Protein AF-A0AAW2XSA8-F1 (afdb_monomer)

pLDDT: mean 73.85, std 21.72, range [28.02, 96.12]

Solvent-accessible surface area (backbone atoms only — not comparable to full-atom values): 19466 Å² total; per-residue (Å²): 133,83,88,86,87,84,85,88,81,89,85,90,85,89,85,88,85,90,85,89,84,87,83,87,86,84,88,82,92,80,92,77,92,81,81,90,75,68,71,62,61,56,52,52,50,55,48,51,51,53,47,47,55,50,49,63,62,66,69,58,81,61,57,67,45,61,19,77,85,79,72,45,80,40,51,51,92,44,46,55,76,61,96,77,71,82,70,91,71,59,40,34,47,70,57,54,45,49,51,54,51,55,36,49,76,69,72,42,56,84,41,53,47,91,52,93,91,42,87,51,70,62,54,70,74,80,41,48,90,77,42,57,70,70,57,52,51,52,46,51,54,39,40,53,50,56,60,54,69,79,43,59,68,48,52,45,62,49,89,93,62,52,48,78,45,73,58,84,58,100,58,93,61,44,82,39,68,38,86,83,79,66,47,58,24,26,56,75,73,51,36,70,54,53,46,70,55,58,76,95,56,58,86,58,90,68,57,76,64,58,51,52,48,16,45,48,26,54,74,71,66,33,28,44,38,80,83,78,62,51,73,42,83,78,91,74,84,68,55,62,42,69,43,98,88,69,48,65,25,18,49,88,74,43,38,76,49,71,88,85,58,81,89,54,103,80,76,94,70,89,81,84,84,75,77,71,63,66,63,51,54,55,50,54,58,57,54,54,54,53,52,56,58,56,61,64,70,73,75,118

Mean predicted aligned error: 19.05 Å

Nearest PDB structures (foldseek):
  7b5n-assembly1_H  TM=4.466E-01  e=9.102E-10  Homo sapiens
  5tte-assembly1_B  TM=3.634E-01  e=4.639E-10  Homo sapiens
  7od1-assembly2_B  TM=3.907E-01  e=6.466E-09  Homo sapiens
  7od1-assembly1_A  TM=3.706E-01  e=4.477E-09  Homo sapiens
  4zyn-assembly2_B  TM=3.307E-01  e=5.327E-07  Rattus norvegicus

InterPro domains:
  IPR002867 IBR domain [PF01485] (218-260)
  IPR002867 IBR domain [SM00647] (137-199)
  IPR002867 IBR domain [SM00647] (210-262)
  IPR013083 Zinc finger, RING/FYVE/PHD-type [G3DSA:3.30.40.10] (61-151)
  IPR031127 E3 ubiquitin ligase RBR family [PTHR11685] (53-259)
  IPR044066 TRIAD supradomain [PS51873] (63-270)

Secondary structure (DSSP, 8-state):
-----------------------------------SSSHHHHHHHHHHHHHHHHHHHHH----EEE-TTT--EEEGGGB---TT-------BHHHHHHHHHHHHHTT--S-B-SSTT--PBPPHHHHTTTS-HHHHHHHHHHHHHHHHHTS-EEE-S-TTT--EEE--SSS---EEE-TTT--EEETTTTEE--TTS-GGGTTS---HHHHHHHHHHHHHTPEEPTTT--EE---SS-SEEE-TTS-EEETTTTBS--SS---SSS---TT----THHHHHHHHHHHHHHHHHHHHSS--

Structure (mmCIF, N/CA/C/O backbone):
data_AF-A0AAW2XSA8-F1
#
_entry.id   AF-A0AAW2XSA8-F1
#
loop_
_atom_site.group_PDB
_atom_site.id
_atom_site.type_symbol
_atom_site.label_atom_id
_atom_site.label_alt_id
_atom_site.label_comp_id
_atom_site.label_asym_id
_atom_site.label_entity_id
_atom_site.label_seq_id
_atom_site.pdbx_PDB_ins_code
_atom_site.Cartn_x
_atom_site.Cartn_y
_atom_site.Cartn_z
_atom_site.occupancy
_atom_site.B_iso_or_equiv
_atom_site.auth_seq_id
_atom_site.auth_comp_id
_atom_site.auth_asym_id
_atom_site.auth_atom_id
_atom_site.pdbx_PDB_model_num
ATOM 1 N N . MET A 1 1 ? -37.099 9.858 -28.680 1.00 38.38 1 MET A N 1
ATOM 2 C CA . MET A 1 1 ? -37.397 8.506 -29.188 1.00 38.38 1 MET A CA 1
ATOM 3 C C . MET A 1 1 ? -37.344 7.606 -27.965 1.00 38.38 1 MET A C 1
ATOM 5 O O . MET A 1 1 ? -36.256 7.373 -27.465 1.00 38.38 1 MET A O 1
ATOM 9 N N . GLU A 1 2 ? -38.437 7.599 -27.194 1.00 33.81 2 GLU A N 1
ATOM 10 C CA . GLU A 1 2 ? -39.422 6.488 -27.161 1.00 33.81 2 GLU A CA 1
ATOM 11 C C . GLU A 1 2 ? -38.742 5.222 -26.603 1.00 33.81 2 GLU A C 1
ATOM 13 O O . GLU A 1 2 ? -37.791 4.738 -27.196 1.00 33.81 2 GLU A O 1
ATOM 18 N N . GLY A 1 3 ? -39.049 4.696 -25.415 1.00 31.25 3 GLY A N 1
ATOM 19 C CA . GLY A 1 3 ? -40.356 4.485 -24.791 1.00 31.25 3 GLY A CA 1
ATOM 20 C C . GLY A 1 3 ? -40.680 2.987 -24.884 1.00 31.25 3 GLY A C 1
ATOM 21 O O . GLY A 1 3 ? -40.706 2.455 -25.986 1.00 31.25 3 GLY A O 1
ATOM 22 N N . GLY A 1 4 ? -40.904 2.295 -23.759 1.00 32.25 4 GLY A N 1
ATOM 23 C CA . GLY A 1 4 ? -41.358 0.897 -23.793 1.00 32.25 4 GLY A CA 1
ATOM 24 C C . GLY A 1 4 ? -41.205 0.125 -22.484 1.00 32.25 4 GLY A C 1
ATOM 25 O O . GLY A 1 4 ? -40.260 -0.641 -22.328 1.00 32.25 4 GLY A O 1
ATOM 26 N N . GLY A 1 5 ? -42.152 0.309 -21.560 1.00 32.91 5 GLY A N 1
ATOM 27 C CA . GLY A 1 5 ? -42.39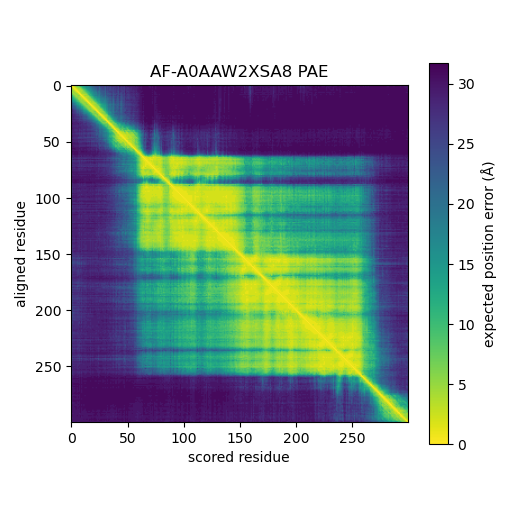2 -0.615 -20.449 1.00 32.91 5 GLY A CA 1
ATOM 28 C C . GLY A 1 5 ? -43.300 -1.782 -20.858 1.00 32.91 5 GLY A C 1
ATOM 29 O O . GLY A 1 5 ? -44.017 -1.697 -21.858 1.00 32.91 5 GLY A O 1
ATOM 30 N N . ARG A 1 6 ? -43.300 -2.857 -20.061 1.00 34.78 6 ARG A N 1
ATOM 31 C CA . ARG A 1 6 ? -44.376 -3.859 -20.037 1.00 34.78 6 ARG A CA 1
ATOM 32 C C . ARG A 1 6 ? -44.437 -4.564 -18.678 1.00 34.78 6 ARG A C 1
ATOM 34 O O . ARG A 1 6 ? -43.502 -5.260 -18.296 1.00 34.78 6 ARG A O 1
ATOM 41 N N . GLU A 1 7 ? -45.544 -4.336 -17.978 1.00 34.59 7 GLU A N 1
ATOM 42 C CA . GLU A 1 7 ? -46.073 -5.151 -16.878 1.00 34.59 7 GLU A CA 1
ATOM 43 C C . GLU A 1 7 ? -46.909 -6.335 -17.417 1.00 34.59 7 GLU A C 1
ATOM 45 O O . GLU A 1 7 ? -47.087 -6.453 -18.630 1.00 34.59 7 GLU A O 1
ATOM 50 N N . ILE A 1 8 ? -47.467 -7.102 -16.463 1.00 33.28 8 ILE A N 1
ATOM 51 C CA . ILE A 1 8 ? -48.474 -8.191 -16.469 1.00 33.28 8 ILE A CA 1
ATOM 52 C C . ILE A 1 8 ? -47.968 -9.612 -16.811 1.00 33.28 8 ILE A C 1
ATOM 54 O O . ILE A 1 8 ? -47.242 -9.801 -17.774 1.00 33.28 8 ILE A O 1
ATOM 58 N N . GLY A 1 9 ? -48.313 -10.677 -16.071 1.00 32.28 9 GLY A N 1
ATOM 59 C CA . GLY A 1 9 ? -49.301 -10.813 -14.999 1.00 32.28 9 GLY A CA 1
ATOM 60 C C . GLY A 1 9 ? -49.280 -12.185 -14.297 1.00 32.28 9 GLY A C 1
ATOM 61 O O . GLY A 1 9 ? -48.458 -13.051 -14.584 1.00 32.28 9 GLY A O 1
ATOM 62 N N . LEU A 1 10 ? -50.203 -12.302 -13.340 1.00 35.72 10 LEU A N 1
ATOM 63 C CA . LEU A 1 10 ? -50.489 -13.416 -12.432 1.00 35.72 10 LEU A CA 1
ATOM 64 C C . LEU A 1 10 ? -51.038 -14.661 -13.154 1.00 35.72 10 LEU A C 1
ATOM 66 O O . LEU A 1 10 ? -51.810 -14.531 -14.102 1.00 35.72 10 LEU A O 1
ATOM 70 N N . GLY A 1 11 ? -50.735 -15.848 -12.620 1.00 33.56 11 GLY A N 1
ATOM 71 C CA . GLY A 1 11 ? -51.391 -17.115 -12.952 1.00 33.56 11 GLY A CA 1
ATOM 72 C C . GLY A 1 11 ? -51.371 -18.069 -11.753 1.00 33.56 11 GLY A C 1
ATOM 73 O O . GLY A 1 11 ? -50.298 -18.461 -11.304 1.00 33.56 11 GLY A O 1
ATOM 74 N N . ASN A 1 12 ? -52.560 -18.383 -11.228 1.00 32.56 12 ASN A N 1
ATOM 75 C CA . ASN A 1 12 ? -52.835 -19.462 -10.273 1.00 32.56 12 ASN A CA 1
ATOM 76 C C . ASN A 1 12 ? -53.004 -20.785 -11.032 1.00 32.56 12 ASN A C 1
ATOM 78 O O . ASN A 1 12 ? -53.637 -20.777 -12.085 1.00 32.56 12 ASN A O 1
ATOM 82 N N . GLU A 1 13 ? -52.583 -21.904 -10.437 1.00 37.06 13 GLU A N 1
ATOM 83 C CA . GLU A 1 13 ? -53.124 -23.232 -10.753 1.00 37.06 13 GLU A CA 1
ATOM 84 C C . GLU A 1 13 ? -53.349 -24.043 -9.468 1.00 37.06 13 GLU A C 1
ATOM 86 O O . GLU A 1 13 ? -52.492 -24.118 -8.586 1.00 37.06 13 GLU A O 1
ATOM 91 N N . ASP A 1 14 ? -54.553 -24.610 -9.395 1.00 33.81 14 ASP A N 1
ATOM 92 C CA . ASP A 1 14 ? -55.092 -25.477 -8.355 1.00 33.81 14 ASP A CA 1
ATOM 93 C C . ASP A 1 14 ? -54.603 -26.930 -8.497 1.00 33.81 14 ASP A C 1
ATOM 95 O O . ASP A 1 14 ? -54.363 -27.423 -9.598 1.00 33.81 14 ASP A O 1
ATOM 99 N N . GLY A 1 15 ? -54.570 -27.669 -7.385 1.00 34.28 15 GLY A N 1
ATOM 100 C CA . GLY A 1 15 ? -54.387 -29.123 -7.385 1.00 34.28 15 GLY A CA 1
ATOM 101 C C . GLY A 1 15 ? -54.711 -29.741 -6.026 1.00 34.28 15 GLY A C 1
ATOM 102 O O . GLY A 1 15 ? -53.911 -29.665 -5.099 1.00 34.28 15 GLY A O 1
ATOM 103 N N . GLY A 1 16 ? -55.910 -30.319 -5.902 1.00 29.59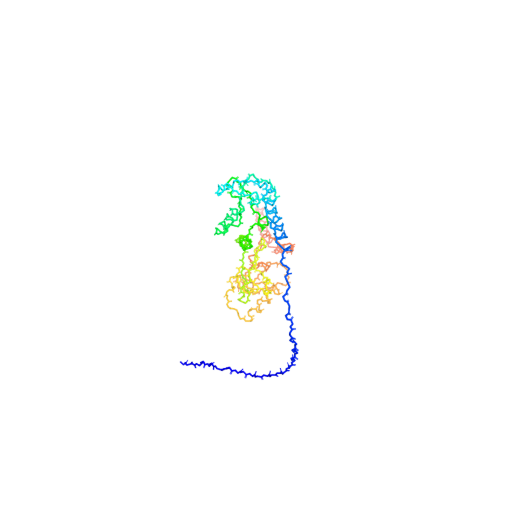 16 GLY A N 1
ATOM 104 C CA . GLY A 1 16 ? -56.446 -30.897 -4.667 1.00 29.59 16 GLY A CA 1
ATOM 105 C C . GLY A 1 16 ? -55.989 -32.325 -4.336 1.00 29.59 16 GLY A C 1
ATOM 106 O O . GLY A 1 16 ? -55.430 -33.041 -5.162 1.00 29.59 16 GLY A O 1
ATOM 107 N N . GLY A 1 17 ? -56.322 -32.758 -3.117 1.00 31.64 17 GLY A N 1
ATOM 108 C CA . GLY A 1 17 ? -56.205 -34.140 -2.646 1.00 31.64 17 GLY A CA 1
ATOM 109 C C . GLY A 1 17 ? -56.912 -34.333 -1.299 1.00 31.64 17 GLY A C 1
ATOM 110 O O . GLY A 1 17 ? -56.549 -33.700 -0.315 1.00 31.64 17 GLY A O 1
ATOM 111 N N . LYS A 1 18 ? -57.957 -35.170 -1.297 1.00 32.06 18 LYS A N 1
ATOM 112 C CA . LYS A 1 18 ? -58.860 -35.522 -0.184 1.00 32.06 18 LYS A CA 1
ATOM 113 C C . LYS A 1 18 ? -58.206 -36.423 0.878 1.00 32.06 18 LYS A C 1
ATOM 115 O O . LYS A 1 18 ? -57.333 -37.218 0.546 1.00 32.06 18 LYS A O 1
ATOM 120 N N . GLY A 1 19 ? -58.764 -36.408 2.092 1.00 32.41 19 GLY A N 1
ATOM 121 C CA . GLY A 1 19 ? -58.615 -37.469 3.096 1.00 32.41 19 GLY A CA 1
ATOM 122 C C . GLY A 1 19 ? -59.462 -37.202 4.345 1.00 32.41 19 GLY A C 1
ATOM 123 O O . GLY A 1 19 ? -59.045 -36.439 5.207 1.00 32.41 19 GLY A O 1
ATOM 124 N N . GLU A 1 20 ? -60.655 -37.797 4.392 1.00 32.59 20 GLU A N 1
ATOM 125 C CA . GLU A 1 20 ? -61.607 -37.817 5.515 1.00 32.59 20 GLU A CA 1
ATOM 126 C C . GLU A 1 20 ? -61.149 -38.769 6.636 1.00 32.59 20 GLU A C 1
ATOM 128 O O . GLU A 1 20 ? -60.425 -39.733 6.380 1.00 32.59 20 GLU A O 1
ATOM 133 N N . GLY A 1 21 ? -61.624 -38.526 7.861 1.00 31.52 21 GLY A N 1
ATOM 134 C CA . GLY A 1 21 ? -61.444 -39.405 9.017 1.00 31.52 21 GLY A CA 1
ATOM 135 C C . GLY A 1 21 ? -62.060 -38.812 10.283 1.00 31.52 21 GLY A C 1
ATOM 136 O O . GLY A 1 21 ? -61.344 -38.260 11.114 1.00 31.52 21 GLY A O 1
ATOM 137 N N . 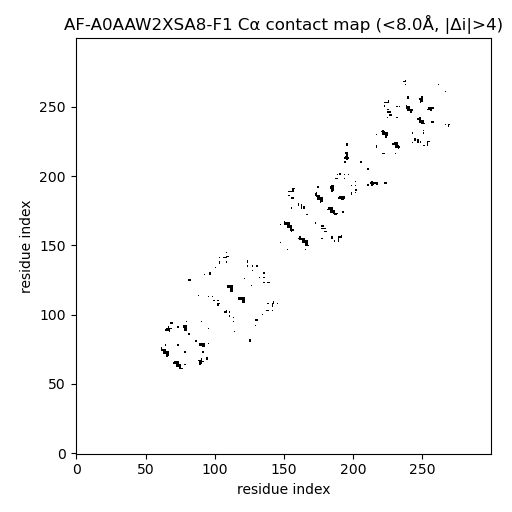ASP A 1 22 ? -63.387 -38.900 10.386 1.00 31.06 22 ASP A N 1
ATOM 138 C CA . ASP A 1 22 ? -64.169 -38.638 11.596 1.00 31.06 22 ASP A CA 1
ATOM 139 C C . ASP A 1 22 ? -64.056 -39.821 12.565 1.00 31.06 22 ASP A C 1
ATOM 141 O O . ASP A 1 22 ? -64.146 -40.957 12.118 1.00 31.06 22 ASP A O 1
ATOM 145 N N . ASP A 1 23 ? -63.968 -39.561 13.873 1.00 34.75 23 ASP A N 1
ATOM 146 C CA . ASP A 1 23 ? -64.429 -40.484 14.918 1.00 34.75 23 ASP A CA 1
ATOM 147 C C . ASP A 1 23 ? -64.911 -39.678 16.136 1.00 34.75 23 ASP A C 1
ATOM 149 O O . ASP A 1 23 ? -64.142 -39.118 16.920 1.00 34.75 23 ASP A O 1
ATOM 153 N N . SER A 1 24 ? -66.234 -39.599 16.269 1.00 33.47 24 SER A N 1
ATOM 154 C CA . SER A 1 24 ? -66.951 -39.078 17.432 1.00 33.47 24 SER A CA 1
ATOM 155 C C . SER A 1 24 ? -66.946 -40.090 18.576 1.00 33.47 24 SER A C 1
ATOM 157 O O . SER A 1 24 ? -67.221 -41.246 18.292 1.00 33.47 24 SER A O 1
ATOM 159 N N . TRP A 1 25 ? -66.843 -39.674 19.843 1.00 28.02 25 TRP A N 1
ATOM 160 C CA . TRP A 1 25 ? -67.572 -40.314 20.955 1.00 28.02 25 TRP A CA 1
ATOM 161 C C . TRP A 1 25 ? -67.899 -39.275 22.042 1.00 28.02 25 TRP A C 1
ATOM 163 O O . TRP A 1 25 ? -67.083 -38.420 22.382 1.00 28.02 25 TRP A O 1
ATOM 173 N N . VAL A 1 26 ? -69.139 -39.334 22.532 1.00 34.38 26 VAL A N 1
ATOM 174 C CA . VAL A 1 26 ? -69.809 -38.366 23.413 1.00 34.38 26 VAL A CA 1
ATOM 175 C C . VAL A 1 26 ? -69.977 -38.952 24.823 1.00 34.38 26 VAL A C 1
ATOM 177 O O . VAL A 1 26 ? -70.157 -40.155 24.981 1.00 34.38 26 VAL A O 1
ATOM 180 N N . ASP A 1 27 ? -70.047 -38.031 25.789 1.00 35.94 27 ASP A N 1
ATOM 181 C CA . ASP A 1 27 ? -70.780 -38.053 27.070 1.00 35.94 27 ASP A CA 1
ATOM 182 C C . ASP A 1 27 ? -70.072 -38.462 28.374 1.00 35.94 27 ASP A C 1
ATOM 184 O O . ASP A 1 27 ? -69.276 -39.394 28.430 1.00 35.94 27 ASP A O 1
ATOM 188 N N . GLY A 1 28 ? -70.473 -37.792 29.468 1.00 31.97 28 GLY A N 1
ATOM 189 C CA . GLY A 1 28 ? -70.346 -38.355 30.816 1.00 31.97 28 GLY A CA 1
ATOM 190 C C . GLY A 1 28 ? -69.936 -37.425 31.964 1.00 31.97 28 GLY A C 1
ATOM 191 O O . GLY A 1 28 ? -68.925 -37.650 32.618 1.00 31.97 28 GLY A O 1
ATOM 192 N N . ARG A 1 29 ? -70.757 -36.423 32.290 1.00 37.72 29 ARG A N 1
ATOM 193 C CA . ARG A 1 29 ? -70.734 -35.619 33.536 1.00 37.72 29 ARG A CA 1
ATOM 194 C C . ARG A 1 29 ? -70.553 -36.461 34.823 1.00 37.72 29 ARG A C 1
ATOM 196 O O . ARG A 1 29 ? -71.432 -37.267 35.102 1.00 37.72 29 ARG A O 1
ATOM 203 N N . LYS A 1 30 ? -69.613 -36.101 35.722 1.00 35.16 30 LYS A N 1
ATOM 204 C CA . LYS A 1 30 ? -69.829 -36.081 37.198 1.00 35.16 30 LYS A CA 1
ATOM 205 C C . LYS A 1 30 ? -68.998 -34.994 37.899 1.00 35.16 30 LYS A C 1
ATOM 207 O O . LYS A 1 30 ? -67.784 -34.931 37.776 1.00 35.16 30 LYS A O 1
ATOM 212 N N . ARG A 1 31 ? -69.711 -34.151 38.657 1.00 40.97 31 ARG A N 1
ATOM 213 C CA . ARG A 1 31 ? -69.202 -33.225 39.680 1.00 40.97 31 ARG A CA 1
ATOM 214 C C . ARG A 1 31 ? -68.768 -34.052 40.896 1.00 40.97 31 ARG A C 1
ATOM 216 O O . ARG A 1 31 ? -69.565 -34.855 41.372 1.00 40.97 31 ARG A O 1
ATOM 223 N N . GLY A 1 32 ? -67.554 -33.830 41.389 1.00 31.69 32 GLY A N 1
ATOM 224 C CA . GLY A 1 32 ? -67.036 -34.390 42.635 1.00 31.69 32 GLY A CA 1
ATOM 225 C C . GLY A 1 32 ? -66.106 -33.373 43.289 1.00 31.69 32 GLY A C 1
ATOM 226 O O . GLY A 1 32 ? -65.116 -32.976 42.688 1.00 31.69 32 GLY A O 1
ATOM 227 N N . SER A 1 33 ? -66.505 -32.911 44.469 1.00 42.66 33 SER A N 1
ATOM 228 C CA . SER A 1 33 ? -65.807 -31.959 45.333 1.00 42.66 33 SER A CA 1
ATOM 229 C C . SER A 1 33 ? -64.484 -32.542 45.835 1.00 42.66 33 SER A C 1
ATOM 231 O O . SER A 1 33 ? -64.490 -33.625 46.416 1.00 42.66 33 SER A O 1
ATOM 233 N N . ALA A 1 34 ? -63.387 -31.817 45.634 1.00 38.56 34 ALA A N 1
ATOM 234 C CA . ALA A 1 34 ? -62.104 -32.010 46.312 1.00 38.56 34 ALA A CA 1
ATOM 235 C C . ALA A 1 34 ? -61.421 -30.636 46.449 1.00 38.56 34 ALA A C 1
ATOM 237 O O . ALA A 1 34 ? -60.322 -30.410 45.952 1.00 38.56 34 ALA A O 1
ATOM 238 N N . ASP A 1 35 ? -62.156 -29.693 47.039 1.00 44.03 35 ASP A N 1
ATOM 239 C CA . ASP A 1 35 ? -61.565 -28.545 47.729 1.00 44.03 35 ASP A CA 1
ATOM 240 C C . ASP A 1 35 ? -61.103 -29.026 49.113 1.00 44.03 35 ASP A C 1
ATOM 242 O O . ASP A 1 35 ? -61.695 -29.961 49.648 1.00 44.03 35 ASP A O 1
ATOM 246 N N . GLU A 1 36 ? -60.086 -28.374 49.675 1.00 47.88 36 GLU A N 1
ATOM 247 C CA . GLU A 1 36 ? -59.334 -28.720 50.902 1.00 47.88 36 GLU A CA 1
ATOM 248 C C . GLU A 1 36 ? -58.069 -29.574 50.667 1.00 47.88 36 GLU A C 1
ATOM 250 O O . GLU A 1 36 ? -58.012 -30.775 50.920 1.00 47.88 36 GLU A O 1
ATOM 255 N N . GLY A 1 37 ? -56.998 -28.913 50.206 1.00 43.81 37 GLY A N 1
ATOM 256 C CA . GLY A 1 37 ? -55.639 -29.476 50.246 1.00 43.81 37 GLY A CA 1
ATOM 257 C C . GLY A 1 37 ? -54.587 -28.774 49.379 1.00 43.81 37 GLY A C 1
ATOM 258 O O . GLY A 1 37 ? -53.398 -29.039 49.530 1.00 43.81 37 GLY A O 1
ATOM 259 N N . ILE A 1 38 ? -54.991 -27.871 48.479 1.00 44.66 38 ILE A N 1
ATOM 260 C CA . ILE A 1 38 ? -54.081 -27.246 47.495 1.00 44.66 38 ILE A CA 1
ATOM 261 C C . ILE A 1 38 ? -53.544 -25.873 47.957 1.00 44.66 38 ILE A C 1
ATOM 263 O O . ILE A 1 38 ? -52.502 -25.427 47.475 1.00 44.66 38 ILE A O 1
ATOM 267 N N . GLU A 1 39 ? -54.168 -25.225 48.945 1.00 45.78 39 GLU A N 1
ATOM 268 C CA . GLU A 1 39 ? -53.752 -23.885 49.402 1.00 45.78 39 GLU A CA 1
ATOM 269 C C . GLU A 1 39 ? -52.437 -23.874 50.213 1.00 45.78 39 GLU A C 1
ATOM 271 O O . GLU A 1 39 ? -51.732 -22.864 50.230 1.00 45.78 39 GLU A O 1
ATOM 276 N N . ASP A 1 40 ? -52.039 -25.001 50.814 1.00 52.72 40 ASP A N 1
ATOM 277 C CA . ASP A 1 40 ? -50.877 -25.063 51.719 1.00 52.72 40 ASP A CA 1
ATOM 278 C C . ASP A 1 40 ? -49.533 -25.258 50.975 1.00 52.72 40 ASP A C 1
ATOM 280 O O . ASP A 1 40 ? -48.493 -24.701 51.338 1.00 52.72 40 ASP A O 1
ATOM 284 N N . LEU A 1 41 ? -49.549 -25.958 49.832 1.00 53.66 41 LEU A N 1
ATOM 285 C CA . LEU A 1 41 ? -48.360 -26.142 48.983 1.00 53.66 41 LEU A CA 1
ATOM 286 C C . LEU A 1 41 ? -47.970 -24.861 48.229 1.00 53.66 41 LEU A C 1
ATOM 288 O O . LEU A 1 41 ? -46.780 -24.600 48.024 1.00 53.66 41 LEU A O 1
ATOM 292 N N . GLY A 1 42 ? -48.950 -24.027 47.863 1.00 55.56 42 GLY A N 1
ATOM 293 C CA . GLY A 1 42 ? -48.702 -22.710 47.269 1.00 55.56 42 GLY A CA 1
ATOM 294 C C . GLY A 1 42 ? -48.073 -21.728 48.263 1.00 55.56 42 GLY A C 1
ATOM 295 O O . GLY A 1 42 ? -47.195 -20.940 47.896 1.00 55.56 42 GLY A O 1
ATOM 296 N N . PHE A 1 43 ? -48.458 -21.810 49.541 1.00 57.72 43 PHE A N 1
ATOM 297 C CA . PHE A 1 43 ? -47.926 -20.950 50.597 1.00 57.72 43 PHE A CA 1
ATOM 298 C C . PHE A 1 43 ? -46.476 -21.304 50.958 1.00 57.72 43 PHE A C 1
ATOM 300 O O . PHE A 1 43 ? -45.634 -20.409 51.114 1.00 57.72 43 PHE A O 1
ATOM 307 N N . LEU A 1 44 ? -46.151 -22.602 51.006 1.00 64.25 44 LEU A N 1
ATOM 308 C CA . LEU A 1 44 ? -44.788 -23.077 51.244 1.00 64.25 44 LEU A CA 1
ATOM 309 C C . LEU A 1 44 ? -43.863 -22.771 50.054 1.00 64.25 44 LEU A C 1
ATOM 311 O O . LEU A 1 44 ? -42.750 -22.289 50.262 1.00 64.25 44 LEU A O 1
ATOM 315 N N . HIS A 1 45 ? -44.331 -22.937 48.811 1.00 63.50 45 HIS A N 1
ATOM 316 C CA . HIS A 1 45 ? -43.560 -22.582 47.613 1.00 63.50 45 HIS A CA 1
ATOM 317 C C . HIS A 1 45 ? -43.251 -21.076 47.553 1.00 63.50 45 HIS A C 1
ATOM 319 O O . HIS A 1 45 ? -42.096 -20.689 47.377 1.00 63.50 45 HIS A O 1
ATOM 325 N N . ASN A 1 46 ? -44.244 -20.215 47.807 1.00 64.62 46 ASN A N 1
ATOM 326 C CA . ASN A 1 46 ? -44.051 -18.760 47.845 1.00 64.62 46 ASN A CA 1
ATOM 327 C C . ASN A 1 46 ? -43.181 -18.284 49.018 1.00 64.62 46 ASN A C 1
ATOM 329 O O . ASN A 1 46 ? -42.560 -17.222 48.935 1.00 64.62 46 ASN A O 1
ATOM 333 N N . SER A 1 47 ? -43.138 -19.036 50.118 1.00 67.81 47 SER A N 1
ATOM 334 C CA . SER A 1 47 ? -42.258 -18.747 51.256 1.00 67.81 47 SER A CA 1
ATOM 335 C C . SER A 1 47 ? -40.821 -19.203 50.992 1.00 67.81 47 SER A C 1
ATOM 337 O O . SER A 1 47 ? -39.884 -18.500 51.359 1.00 67.81 47 SER A O 1
ATOM 339 N N . ILE A 1 48 ? -40.630 -20.325 50.289 1.00 70.56 48 ILE A N 1
ATOM 340 C CA . ILE A 1 48 ? -39.314 -20.807 49.845 1.00 70.56 48 ILE A CA 1
ATOM 341 C C . ILE A 1 48 ? -38.728 -19.887 48.768 1.00 70.56 48 ILE A C 1
ATOM 343 O O . ILE A 1 48 ? -37.543 -19.576 48.841 1.00 70.56 48 ILE A O 1
ATOM 347 N N . MET A 1 49 ? -39.536 -19.401 47.818 1.00 63.56 49 MET A N 1
ATOM 348 C CA . MET A 1 49 ? -39.083 -18.441 46.802 1.00 63.56 49 MET A CA 1
ATOM 349 C C . MET A 1 49 ? -38.731 -17.080 47.418 1.00 63.56 49 MET A C 1
ATOM 351 O O . MET A 1 49 ? -37.637 -16.585 47.175 1.00 63.56 49 MET A O 1
ATOM 355 N N . ARG A 1 50 ? -39.555 -16.538 48.331 1.00 61.16 50 ARG A N 1
ATOM 356 C CA . ARG A 1 50 ? -39.212 -15.306 49.076 1.00 61.16 50 ARG A CA 1
ATOM 357 C C . ARG A 1 50 ? -38.002 -15.466 49.993 1.00 61.16 50 ARG A C 1
ATOM 359 O O . ARG A 1 50 ? -37.264 -14.506 50.190 1.00 61.16 50 ARG A O 1
ATOM 366 N N . ASN A 1 51 ? -37.786 -16.654 50.560 1.00 59.28 51 ASN A N 1
ATOM 367 C CA . ASN A 1 51 ? -36.578 -16.944 51.329 1.00 59.28 51 ASN A CA 1
ATOM 368 C C . ASN A 1 51 ? -35.356 -17.161 50.430 1.00 59.28 51 ASN A C 1
ATOM 370 O O . ASN A 1 51 ? -34.264 -16.829 50.867 1.00 59.28 51 ASN A O 1
ATOM 374 N N . ARG A 1 52 ? -35.504 -17.656 49.192 1.00 58.03 52 ARG A N 1
ATOM 375 C CA . ARG A 1 52 ? -34.420 -17.698 48.196 1.00 58.03 52 ARG A CA 1
ATOM 376 C C . ARG A 1 52 ? -34.043 -16.302 47.717 1.00 58.03 52 ARG A C 1
ATOM 378 O O . ARG A 1 52 ? -32.868 -15.985 47.774 1.00 58.03 52 ARG A O 1
ATOM 385 N N . GLU A 1 53 ? -35.012 -15.447 47.400 1.00 53.34 53 GLU A N 1
ATOM 386 C CA . GLU A 1 53 ? -34.766 -14.042 47.045 1.00 53.34 53 GLU A CA 1
ATOM 387 C C . GLU A 1 53 ? -34.151 -13.264 48.219 1.00 53.34 53 GLU A C 1
ATOM 389 O O . GLU A 1 53 ? -33.193 -12.516 48.036 1.00 53.34 53 GLU A O 1
ATOM 394 N N . LYS A 1 54 ? -34.629 -13.488 49.456 1.00 50.50 54 LYS A N 1
ATOM 395 C CA . LYS A 1 54 ? -34.017 -12.888 50.652 1.00 50.50 54 LYS A CA 1
ATOM 396 C C . LYS A 1 54 ? -32.619 -13.429 50.934 1.00 50.50 54 LYS A C 1
ATOM 398 O O . LYS A 1 54 ? -31.768 -12.635 51.317 1.00 50.50 54 LYS A O 1
ATOM 403 N N . LYS A 1 55 ? -32.364 -14.724 50.718 1.00 44.06 55 LYS A N 1
ATOM 404 C CA . LYS A 1 55 ? -31.057 -15.357 50.948 1.00 44.06 55 LYS A CA 1
ATOM 405 C C . LYS A 1 55 ? -30.035 -15.003 49.860 1.00 44.06 55 LYS A C 1
ATOM 407 O O . LYS A 1 55 ? -28.890 -14.725 50.197 1.00 44.06 55 LYS A O 1
ATOM 412 N N . GLU A 1 56 ? -30.458 -14.880 48.601 1.00 48.09 56 GLU A N 1
ATOM 413 C CA . GLU A 1 56 ? -29.650 -14.319 47.505 1.00 48.09 56 GLU A CA 1
ATOM 414 C C . GLU A 1 56 ? -29.371 -12.825 47.718 1.00 48.09 56 GLU A C 1
ATOM 416 O O . GLU A 1 56 ? -28.269 -12.364 47.437 1.00 48.09 56 GLU A O 1
ATOM 421 N N . SER A 1 57 ? -30.311 -12.073 48.306 1.00 48.62 57 SER A N 1
ATOM 422 C CA . SER A 1 57 ? -30.080 -10.669 48.675 1.00 48.62 57 SER A CA 1
ATOM 423 C C . SER A 1 57 ? -29.233 -10.476 49.943 1.00 48.62 57 SER A C 1
ATOM 425 O O . SER A 1 57 ? -28.703 -9.387 50.148 1.00 48.62 57 SER A O 1
ATOM 427 N N . SER A 1 58 ? -29.088 -11.501 50.797 1.00 48.28 58 SER A N 1
ATOM 428 C CA . SER A 1 58 ? -28.400 -11.392 52.095 1.00 48.28 58 SER A CA 1
ATOM 429 C C . SER A 1 58 ? -27.027 -12.069 52.170 1.00 48.28 58 SER A C 1
ATOM 431 O O . SER A 1 58 ? -26.349 -11.903 53.179 1.00 48.28 58 SER A O 1
ATOM 433 N N . GLU A 1 59 ? -26.599 -12.815 51.145 1.00 45.50 59 GLU A N 1
ATOM 434 C CA . GLU A 1 59 ? -25.242 -13.400 51.074 1.00 45.50 59 GLU A CA 1
ATOM 435 C C . GLU A 1 59 ? -24.294 -12.648 50.122 1.00 45.50 59 GLU A C 1
ATOM 437 O O . GLU A 1 59 ? -23.082 -12.841 50.193 1.00 45.50 59 GLU A O 1
ATOM 442 N N . ILE A 1 60 ? -24.790 -11.697 49.321 1.00 54.03 60 ILE A N 1
ATOM 443 C CA . ILE A 1 60 ? -23.934 -10.702 48.666 1.00 54.03 60 ILE A CA 1
ATOM 444 C C . ILE A 1 60 ? -23.797 -9.504 49.614 1.00 54.03 60 ILE A C 1
ATOM 446 O O . ILE A 1 60 ? -24.428 -8.463 49.434 1.00 54.03 60 ILE A O 1
ATOM 450 N N . GLN A 1 61 ? -22.927 -9.611 50.621 1.00 50.09 61 GLN A N 1
ATOM 451 C CA . GLN A 1 61 ? -22.230 -8.415 51.104 1.00 50.09 61 GLN A CA 1
ATOM 452 C C . GLN A 1 61 ? -21.343 -7.922 49.952 1.00 50.09 61 GLN A C 1
ATOM 454 O O . GLN A 1 61 ? -20.141 -8.164 49.921 1.00 50.09 61 GLN A O 1
ATOM 459 N N . ALA A 1 62 ? -21.957 -7.299 48.943 1.00 59.25 62 ALA A N 1
ATOM 460 C CA . ALA A 1 62 ? -21.239 -6.665 47.857 1.00 59.25 62 ALA A CA 1
ATOM 461 C C . ALA A 1 62 ? -20.487 -5.516 48.506 1.00 59.25 62 ALA A C 1
ATOM 463 O O . ALA A 1 62 ? -21.098 -4.508 48.866 1.00 59.25 62 ALA A O 1
ATOM 464 N N . SER A 1 63 ? -19.176 -5.658 48.676 1.00 75.56 63 SER A N 1
ATOM 465 C CA . SER A 1 63 ? -18.328 -4.492 48.851 1.00 75.56 63 SER A CA 1
ATOM 466 C C . SER A 1 63 ? -18.733 -3.480 47.774 1.00 75.56 63 SER A C 1
ATOM 468 O O . SER A 1 63 ? -18.854 -3.806 46.592 1.00 75.56 63 SER A O 1
ATOM 470 N N . ALA A 1 64 ? -19.105 -2.283 48.205 1.00 83.50 64 ALA A N 1
ATOM 471 C CA . ALA A 1 64 ? -19.396 -1.181 47.309 1.00 83.50 64 ALA A CA 1
ATOM 472 C C . ALA A 1 64 ? -18.120 -0.358 47.166 1.00 83.50 64 ALA A C 1
ATOM 474 O O . ALA A 1 64 ? -17.370 -0.200 48.129 1.00 83.50 64 ALA A O 1
ATOM 475 N N . PHE A 1 65 ? -17.885 0.172 45.975 1.00 87.56 65 PHE A N 1
ATOM 476 C CA . PHE A 1 65 ? -16.806 1.117 45.720 1.00 87.56 65 PHE A CA 1
ATOM 477 C C . PHE A 1 65 ? -17.381 2.370 45.065 1.00 87.56 65 PHE A C 1
ATOM 479 O O . PHE A 1 65 ? -18.457 2.327 44.465 1.00 87.56 65 PHE A O 1
ATOM 486 N N . THR A 1 66 ? -16.678 3.490 45.170 1.00 89.31 66 THR A N 1
ATOM 487 C CA . THR A 1 66 ? -17.096 4.740 44.529 1.00 89.31 66 THR A CA 1
ATOM 488 C C . THR A 1 66 ? -16.241 4.960 43.297 1.00 89.31 66 THR A C 1
ATOM 490 O O . THR A 1 66 ? -15.024 5.082 43.396 1.00 89.31 66 THR A O 1
ATOM 493 N N . CYS A 1 67 ? -16.865 5.017 42.122 1.00 90.25 67 CYS A N 1
ATOM 494 C CA . CYS A 1 67 ? -16.124 5.262 40.891 1.00 90.25 67 CYS A CA 1
ATOM 495 C C . CYS A 1 67 ? -15.622 6.710 40.849 1.00 90.25 67 CYS A C 1
ATOM 497 O O . CYS A 1 67 ? -16.419 7.640 40.938 1.00 90.25 67 CYS A O 1
ATOM 499 N N . VAL A 1 68 ? -14.324 6.912 40.619 1.00 88.62 68 VAL A N 1
ATOM 500 C CA . VAL A 1 68 ? -13.719 8.259 40.592 1.00 88.62 68 VAL A CA 1
ATOM 501 C C . VAL A 1 68 ? -14.119 9.112 39.376 1.00 88.62 68 VAL A C 1
ATOM 503 O O . VAL A 1 68 ? -13.945 10.323 39.400 1.00 88.62 68 VAL A O 1
ATOM 506 N N . ILE A 1 69 ? -14.694 8.506 38.326 1.00 90.38 69 ILE A N 1
ATOM 507 C CA . ILE A 1 69 ? -15.138 9.217 37.112 1.00 90.38 69 ILE A CA 1
ATOM 508 C C . ILE A 1 69 ? -16.568 9.746 37.264 1.00 90.38 69 ILE A C 1
ATOM 510 O O . ILE A 1 69 ? -16.826 10.910 36.978 1.00 90.38 69 ILE A O 1
ATOM 514 N N . CYS A 1 70 ? -17.518 8.892 37.669 1.00 92.50 70 CYS A N 1
ATOM 515 C CA . CYS A 1 70 ? -18.923 9.298 37.806 1.00 92.50 70 CYS A CA 1
ATOM 516 C C . CYS A 1 70 ? -19.310 9.705 39.232 1.00 92.50 70 CYS A C 1
ATOM 518 O O . CYS A 1 70 ? -20.408 10.213 39.421 1.00 92.50 70 CYS A O 1
ATOM 520 N N . LEU A 1 71 ? -18.429 9.492 40.217 1.00 90.88 71 LEU A N 1
ATOM 521 C CA . LEU A 1 71 ? -18.645 9.787 41.640 1.00 90.88 71 LEU A CA 1
ATOM 522 C C . LEU A 1 71 ? -19.850 9.052 42.257 1.00 90.88 71 LEU A C 1
ATOM 524 O O . LEU A 1 71 ? -20.362 9.450 43.300 1.00 90.88 71 LEU A O 1
ATOM 528 N N . GLU A 1 72 ? -20.293 7.958 41.632 1.00 90.88 72 GLU A N 1
ATOM 529 C CA . GLU A 1 72 ? -21.418 7.143 42.100 1.00 90.88 72 GLU A CA 1
ATOM 530 C C . GLU A 1 72 ? -20.928 5.865 42.805 1.00 90.88 72 GLU A C 1
ATOM 532 O O . GLU A 1 72 ? -19.969 5.238 42.330 1.00 90.88 72 GLU A O 1
ATOM 537 N N . PRO A 1 73 ? -21.606 5.426 43.884 1.00 88.94 73 PRO A N 1
ATOM 538 C CA . PRO A 1 73 ? -21.366 4.123 44.491 1.00 88.94 73 PRO A CA 1
ATOM 539 C C . PRO A 1 73 ? -21.848 3.005 43.557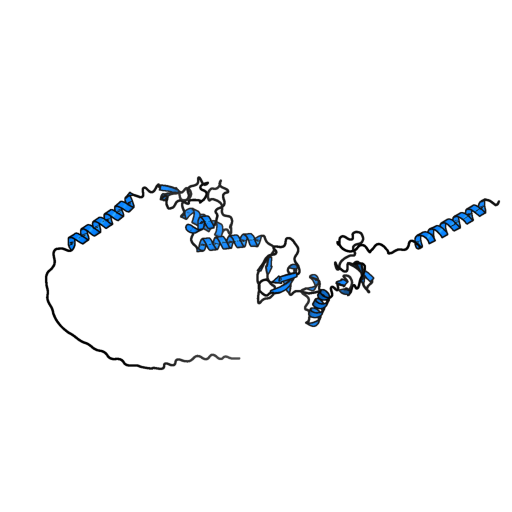 1.00 88.94 73 PRO A C 1
ATOM 541 O O . PRO A 1 73 ? -22.968 3.039 43.039 1.00 88.94 73 PRO A O 1
ATOM 544 N N . LYS A 1 74 ? -20.999 2.002 43.341 1.00 90.06 74 LYS A N 1
ATOM 545 C CA . LYS A 1 74 ? -21.251 0.844 42.479 1.00 90.06 74 LYS A CA 1
ATOM 546 C C . LYS A 1 74 ? -20.945 -0.456 43.228 1.00 90.06 74 LYS A C 1
ATOM 548 O O . LYS A 1 74 ? -20.062 -0.477 44.087 1.00 90.06 74 LYS A O 1
ATOM 553 N N . PRO A 1 75 ? -21.655 -1.553 42.917 1.00 89.19 75 PRO A N 1
ATOM 554 C CA . PRO A 1 75 ? -21.328 -2.862 43.475 1.00 89.19 75 PRO A CA 1
ATOM 555 C C . PRO A 1 75 ? -19.974 -3.343 42.930 1.00 89.19 75 PRO A C 1
ATOM 557 O O . PRO A 1 75 ? -19.664 -3.083 41.767 1.00 89.19 75 PRO A O 1
ATOM 560 N N . SER A 1 76 ? -19.185 -4.082 43.719 1.00 85.38 76 SER A N 1
ATOM 561 C CA . SER A 1 76 ? -17.878 -4.606 43.278 1.00 85.38 76 SER A CA 1
ATOM 562 C C . SER A 1 76 ? -17.924 -5.416 41.981 1.00 85.38 76 SER A C 1
ATOM 564 O O . SER A 1 76 ? -16.962 -5.374 41.230 1.00 85.38 76 SER A O 1
ATOM 566 N N . CYS A 1 77 ? -19.040 -6.072 41.646 1.00 83.62 77 CYS A N 1
ATOM 567 C CA . CYS A 1 77 ? -19.191 -6.776 40.365 1.00 83.62 77 CYS A CA 1
ATOM 568 C C . CYS A 1 77 ? -19.185 -5.857 39.128 1.00 83.62 77 CYS A C 1
ATOM 570 O O . CYS A 1 77 ? -19.064 -6.340 38.009 1.00 83.62 77 CYS A O 1
ATOM 572 N N . GLN A 1 78 ? -19.346 -4.543 39.311 1.00 84.19 78 GLN A N 1
ATOM 573 C CA . GLN A 1 78 ? -19.232 -3.541 38.249 1.00 84.19 78 GLN A CA 1
ATOM 574 C C . GLN A 1 78 ? -17.881 -2.821 38.259 1.00 84.19 78 GLN A C 1
ATOM 576 O O . GLN A 1 78 ? -17.712 -1.836 37.532 1.00 84.19 78 GLN A O 1
ATOM 581 N N . LYS A 1 79 ? -16.934 -3.271 39.087 1.00 84.94 79 LYS A N 1
ATOM 582 C CA . LYS A 1 79 ? -15.569 -2.756 39.101 1.00 84.94 79 LYS A CA 1
ATOM 583 C C . LYS A 1 79 ? -14.837 -3.256 37.861 1.00 84.94 79 LYS A C 1
ATOM 585 O O . LYS A 1 79 ? -14.959 -4.412 37.477 1.00 84.94 79 LYS A O 1
ATOM 590 N N . PHE A 1 80 ? -14.096 -2.363 37.221 1.00 83.44 80 PHE A N 1
ATOM 591 C CA . PHE A 1 80 ? -13.157 -2.754 36.184 1.00 83.44 80 PHE A CA 1
ATOM 592 C C . PHE A 1 80 ? -11.966 -3.453 36.844 1.00 83.44 80 PHE A C 1
ATOM 594 O O . PHE A 1 80 ? -11.212 -2.830 37.593 1.00 83.44 80 PHE A O 1
ATOM 601 N N . GLU A 1 81 ? -11.828 -4.748 36.584 1.00 75.56 81 GLU A N 1
ATOM 602 C CA . GLU A 1 81 ? -10.704 -5.554 37.047 1.00 75.56 81 GLU A CA 1
ATOM 603 C C . GLU A 1 81 ? -9.729 -5.752 35.891 1.00 75.56 81 GLU A C 1
ATOM 605 O O . GLU A 1 81 ? -10.074 -6.332 34.863 1.00 75.56 81 GLU A O 1
ATOM 610 N N . HIS A 1 82 ? -8.502 -5.259 36.049 1.00 69.56 82 HIS A N 1
ATOM 611 C CA . HIS A 1 82 ? -7.456 -5.531 35.073 1.00 69.56 82 HIS A CA 1
ATOM 612 C C . HIS A 1 82 ? -6.840 -6.907 35.364 1.00 69.56 82 HIS A C 1
ATOM 614 O O . HIS A 1 82 ? -6.468 -7.154 36.516 1.00 69.56 82 HIS A O 1
ATOM 620 N N . PRO A 1 83 ? -6.606 -7.762 34.351 1.00 60.56 83 PRO A N 1
ATOM 621 C CA . PRO A 1 83 ? -6.007 -9.086 34.555 1.00 60.56 83 PRO A CA 1
ATOM 622 C C . PRO A 1 83 ? -4.654 -9.086 35.286 1.00 60.56 83 PRO A C 1
ATOM 624 O O . PRO A 1 83 ? -4.313 -10.059 35.950 1.00 60.56 83 PRO A O 1
ATOM 627 N N . ASN A 1 84 ? -3.899 -7.983 35.216 1.00 59.25 84 ASN A N 1
ATOM 628 C CA . ASN A 1 84 ? -2.561 -7.863 35.798 1.00 59.25 84 ASN A CA 1
ATOM 629 C C . ASN A 1 84 ? -2.502 -7.124 37.147 1.00 59.25 84 ASN A C 1
ATOM 631 O O . ASN A 1 84 ? -1.402 -6.845 37.608 1.00 59.25 84 ASN A O 1
ATOM 635 N N . ASN A 1 85 ? -3.641 -6.800 37.777 1.00 56.25 85 ASN A N 1
ATOM 636 C CA . ASN A 1 85 ? -3.780 -6.247 39.142 1.00 56.25 85 ASN A CA 1
ATOM 637 C C . ASN A 1 85 ? -2.815 -5.101 39.561 1.00 56.25 85 ASN A C 1
ATOM 639 O O . ASN A 1 85 ? -2.677 -4.795 40.741 1.00 56.25 85 ASN A O 1
ATOM 643 N N . ASN A 1 86 ? -2.160 -4.438 38.604 1.00 57.28 86 ASN A N 1
ATOM 644 C CA . ASN A 1 86 ? -1.209 -3.346 38.838 1.00 57.28 86 ASN A CA 1
ATOM 645 C C . ASN A 1 86 ? -1.894 -1.969 38.904 1.00 57.28 86 ASN A C 1
ATOM 647 O O . ASN A 1 86 ? -1.221 -0.940 38.935 1.00 57.28 86 ASN A O 1
ATOM 651 N N . PHE A 1 87 ? -3.228 -1.932 38.904 1.00 62.41 87 PHE A N 1
ATOM 652 C CA . PHE A 1 87 ? -4.003 -0.697 38.947 1.00 62.41 87 PHE A CA 1
ATOM 653 C C . PHE A 1 87 ? -4.522 -0.426 40.352 1.00 62.41 87 PHE A C 1
ATOM 655 O O . PHE A 1 87 ? -5.222 -1.241 40.943 1.00 62.41 87 PHE A O 1
ATOM 662 N N . VAL A 1 88 ? -4.228 0.773 40.845 1.00 65.50 88 VAL A N 1
ATOM 663 C CA . VAL A 1 88 ? -4.766 1.302 42.107 1.00 65.50 88 VAL A CA 1
ATOM 664 C C . VAL A 1 88 ? -6.056 2.107 41.860 1.00 65.50 88 VAL A C 1
ATOM 666 O O . VAL A 1 88 ? -6.693 2.574 42.799 1.00 65.50 88 VAL A O 1
ATOM 669 N N . HIS A 1 89 ? -6.469 2.279 40.597 1.00 80.69 89 HIS A N 1
ATOM 670 C CA . HIS A 1 89 ? -7.586 3.149 40.222 1.00 80.69 89 HIS A CA 1
ATOM 671 C C . HIS A 1 89 ? -8.896 2.370 40.075 1.00 80.69 89 HIS A C 1
ATOM 673 O O . HIS A 1 89 ? -8.984 1.396 39.327 1.00 80.69 89 HIS A O 1
ATOM 679 N N . GLU A 1 90 ? -9.932 2.823 40.780 1.00 83.94 90 GLU A N 1
ATOM 680 C CA . GLU A 1 90 ? -11.225 2.146 40.839 1.00 83.94 90 GLU A CA 1
ATOM 681 C C . GLU A 1 90 ? -12.246 2.799 39.901 1.00 83.94 90 GLU A C 1
ATOM 683 O O . GLU A 1 90 ? -12.870 3.824 40.201 1.00 83.94 90 GLU A O 1
ATOM 688 N N . PHE A 1 91 ? -12.449 2.174 38.743 1.00 89.06 91 PHE A N 1
ATOM 689 C CA . PHE A 1 91 ? -13.437 2.605 37.759 1.00 89.06 91 PHE A CA 1
ATOM 690 C C . PHE A 1 91 ? -14.589 1.615 37.663 1.00 89.06 91 PHE A C 1
ATOM 692 O O . PHE A 1 91 ? -14.406 0.410 37.825 1.00 89.06 91 PHE A O 1
ATOM 699 N N . CYS A 1 92 ? -15.783 2.116 37.349 1.00 91.00 92 CYS A N 1
ATOM 700 C CA . CYS A 1 92 ? -16.875 1.246 36.943 1.00 91.00 92 CYS A CA 1
ATOM 701 C C . CYS A 1 92 ? -16.782 0.907 35.454 1.00 91.00 92 CYS A C 1
ATOM 703 O O . CYS A 1 92 ? -16.373 1.738 34.635 1.00 91.00 92 CYS A O 1
ATOM 705 N N . MET A 1 93 ? -17.228 -0.298 35.103 1.00 89.19 93 MET A N 1
ATOM 706 C CA . MET A 1 93 ? -17.197 -0.818 33.735 1.00 89.19 93 MET A CA 1
ATOM 707 C C . MET A 1 93 ? -17.839 0.130 32.711 1.00 89.19 93 MET A C 1
ATOM 709 O O . MET A 1 93 ? -17.320 0.328 31.611 1.00 89.19 93 MET A O 1
ATOM 713 N N . SER A 1 94 ? -18.942 0.791 33.083 1.00 92.12 94 SER A N 1
ATOM 714 C CA . SER A 1 94 ? -19.635 1.743 32.208 1.00 92.12 94 SER A CA 1
ATOM 715 C C . SER A 1 94 ? -18.815 2.997 31.902 1.00 92.12 94 SER A C 1
ATOM 717 O O . SER A 1 94 ? -18.909 3.525 30.795 1.00 92.12 94 SER A O 1
ATOM 719 N N . CYS A 1 95 ? -18.013 3.487 32.853 1.00 93.00 95 CYS A N 1
ATOM 720 C CA . CYS A 1 95 ? -17.164 4.654 32.616 1.00 93.00 95 CYS A CA 1
ATOM 721 C C . CYS A 1 95 ? -15.971 4.305 31.731 1.00 93.00 95 CYS A C 1
ATOM 723 O O . CYS A 1 95 ? -15.680 5.061 30.809 1.00 93.00 95 CYS A O 1
ATOM 725 N N . VAL A 1 96 ? -15.339 3.147 31.950 1.00 91.62 96 VAL A N 1
ATOM 726 C CA . VAL A 1 96 ? -14.250 2.673 31.080 1.00 91.62 96 VAL A CA 1
ATOM 727 C C . VAL A 1 96 ? -14.765 2.443 29.658 1.00 91.62 96 VAL A C 1
ATOM 729 O O . VAL A 1 96 ? -14.163 2.920 28.702 1.00 91.62 96 VAL A O 1
ATOM 732 N N . THR A 1 97 ? -15.936 1.818 29.509 1.00 93.50 97 THR A N 1
ATOM 733 C CA . THR A 1 97 ? -16.577 1.615 28.198 1.00 93.50 97 THR A CA 1
ATOM 734 C C . THR A 1 97 ? -16.836 2.941 27.477 1.00 93.50 97 THR A C 1
ATOM 736 O O . THR A 1 97 ? -16.534 3.071 26.292 1.00 93.50 97 THR A O 1
ATOM 739 N N . ARG A 1 98 ? -17.353 3.954 28.186 1.00 94.44 98 ARG A N 1
ATOM 740 C CA . ARG A 1 98 ? -17.601 5.283 27.608 1.00 94.44 98 ARG A CA 1
ATOM 741 C C . ARG A 1 98 ? -16.308 6.016 27.247 1.00 94.44 98 ARG A C 1
ATOM 743 O O . ARG A 1 98 ? -16.267 6.673 26.214 1.00 94.44 98 ARG A O 1
ATOM 750 N N . HIS A 1 99 ? -15.265 5.893 28.068 1.00 94.12 99 HIS A N 1
ATOM 751 C CA . HIS A 1 99 ? -13.934 6.433 27.774 1.00 94.12 99 HIS A CA 1
ATOM 752 C C . HIS A 1 99 ? -13.359 5.826 26.495 1.00 94.12 99 HIS A C 1
ATOM 754 O O . HIS A 1 99 ? -12.930 6.562 25.610 1.00 94.12 99 HIS A O 1
ATOM 760 N N . ILE A 1 100 ? -13.432 4.496 26.360 1.00 94.00 100 ILE A N 1
ATOM 761 C CA . ILE A 1 100 ? -13.013 3.791 25.144 1.00 94.00 100 ILE A CA 1
ATOM 762 C C . ILE A 1 100 ? -13.788 4.319 23.937 1.00 94.00 100 ILE A C 1
ATOM 764 O O . ILE A 1 100 ? -13.188 4.689 22.933 1.00 94.00 100 ILE A O 1
ATOM 768 N N . GLN A 1 101 ? -15.114 4.411 24.047 1.00 94.88 101 GLN A N 1
ATOM 769 C CA . GLN A 1 101 ? -15.954 4.927 22.971 1.00 94.88 101 GLN A CA 1
ATOM 770 C C . GLN A 1 101 ? -15.557 6.350 22.551 1.00 94.88 101 GLN A C 1
ATOM 772 O O . GLN A 1 101 ? -15.331 6.581 21.366 1.00 94.88 101 GLN A O 1
ATOM 777 N N . ALA A 1 102 ? -15.405 7.272 23.504 1.00 94.75 102 ALA A N 1
ATOM 778 C CA . ALA A 1 102 ? -15.012 8.650 23.218 1.00 94.75 102 ALA A CA 1
ATOM 779 C C . ALA A 1 102 ? -13.640 8.724 22.522 1.00 94.75 102 ALA A C 1
ATOM 781 O O . ALA A 1 102 ? -13.466 9.462 21.557 1.00 94.75 102 ALA A O 1
ATOM 782 N N . LYS A 1 103 ? -12.669 7.909 22.953 1.00 93.88 103 LYS A N 1
ATOM 783 C CA . LYS A 1 103 ? -11.340 7.866 22.325 1.00 93.88 103 LYS A CA 1
ATOM 784 C C . LYS A 1 103 ? -11.379 7.328 20.897 1.00 93.88 103 LYS A C 1
ATOM 786 O O . LYS A 1 103 ? -10.698 7.862 20.023 1.00 93.88 103 LYS A O 1
ATOM 791 N N . LEU A 1 104 ? -12.208 6.323 20.634 1.00 93.50 104 LEU A N 1
ATOM 792 C CA . LEU A 1 104 ? -12.400 5.802 19.280 1.00 93.50 104 LEU A CA 1
ATOM 793 C C . LEU A 1 104 ? -13.127 6.796 18.367 1.00 93.50 104 LEU A C 1
ATOM 795 O O . LEU A 1 104 ? -12.811 6.855 17.179 1.00 93.50 104 LEU A O 1
ATOM 799 N N . GLU A 1 105 ? -14.057 7.594 18.898 1.00 92.69 105 GLU A N 1
ATOM 800 C CA . GLU A 1 105 ? -14.694 8.709 18.175 1.00 92.69 105 GLU A CA 1
ATOM 801 C C . GLU A 1 105 ? -13.671 9.801 17.798 1.00 92.69 105 GLU A C 1
ATOM 803 O O . GLU A 1 105 ? -13.756 10.385 16.717 1.00 92.69 105 GLU A O 1
ATOM 808 N N . GLU A 1 106 ? -12.639 10.004 18.623 1.00 91.25 106 GLU A N 1
ATOM 809 C CA . GLU A 1 106 ? -11.479 10.866 18.338 1.00 91.25 106 GLU A CA 1
ATOM 810 C C . GLU A 1 106 ? -10.445 10.224 17.380 1.00 91.25 106 GLU A C 1
ATOM 812 O O . GLU A 1 106 ? -9.413 10.830 17.094 1.00 91.25 106 GLU A O 1
ATOM 817 N N . ASN A 1 107 ? -10.699 9.020 16.845 1.00 87.06 107 ASN A N 1
ATOM 818 C CA . ASN A 1 107 ? -9.753 8.204 16.059 1.00 87.06 107 ASN A CA 1
ATOM 819 C C . ASN A 1 107 ? -8.456 7.831 16.807 1.00 87.06 107 ASN A C 1
ATOM 821 O O . ASN A 1 107 ? -7.429 7.549 16.184 1.00 87.06 107 ASN A O 1
ATOM 825 N N . ILE A 1 108 ? -8.492 7.793 18.139 1.00 88.56 108 ILE A N 1
ATOM 826 C CA . ILE A 1 108 ? -7.366 7.372 18.974 1.00 88.56 108 ILE A CA 1
ATOM 827 C C . ILE A 1 108 ? -7.497 5.870 19.240 1.00 88.56 108 ILE A C 1
ATOM 829 O O . ILE A 1 108 ? -8.380 5.426 19.968 1.00 88.56 108 ILE A O 1
ATOM 833 N N . SER A 1 109 ? -6.606 5.075 18.643 1.00 88.56 109 SER A N 1
ATOM 834 C CA . SER A 1 109 ? -6.604 3.612 18.793 1.00 88.56 109 SER A CA 1
ATOM 835 C C . SER A 1 109 ? -5.840 3.119 20.026 1.00 88.56 109 SER A C 1
ATOM 837 O O . SER A 1 109 ? -6.150 2.054 20.554 1.00 88.56 109 SER A O 1
ATOM 839 N N . THR A 1 110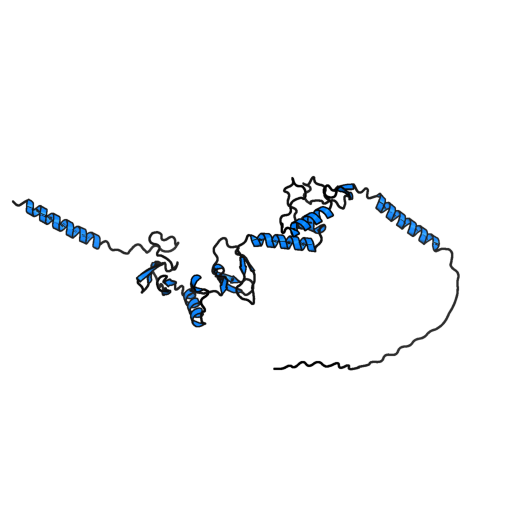 ? -4.830 3.874 20.466 1.00 90.75 110 THR A N 1
ATOM 840 C CA . THR A 1 110 ? -4.029 3.570 21.658 1.00 90.75 110 THR A CA 1
ATOM 841 C C . THR A 1 110 ? -4.667 4.270 22.846 1.00 90.75 110 THR A C 1
ATOM 843 O O . THR A 1 110 ? -4.540 5.484 22.994 1.00 90.75 110 THR A O 1
ATOM 846 N N . ILE A 1 111 ? -5.420 3.516 23.643 1.00 91.06 111 ILE A N 1
ATOM 847 C CA . ILE A 1 111 ? -6.230 4.067 24.728 1.00 91.06 111 ILE A CA 1
ATOM 848 C C . ILE A 1 111 ? -5.534 3.796 26.051 1.00 91.06 111 ILE A C 1
ATOM 850 O O . ILE A 1 111 ? -5.333 2.648 26.436 1.00 91.06 111 ILE A O 1
ATOM 854 N N . ASN A 1 112 ? -5.197 4.870 26.752 1.00 90.69 112 ASN A N 1
ATOM 855 C CA . ASN A 1 112 ? -4.601 4.799 28.075 1.00 90.69 112 ASN A CA 1
ATOM 856 C C . ASN A 1 112 ? -5.686 4.692 29.153 1.00 90.69 112 ASN A C 1
ATOM 858 O O . ASN A 1 112 ? -6.869 4.982 28.919 1.00 90.69 112 ASN A O 1
ATOM 862 N N . CYS A 1 113 ? -5.250 4.315 30.351 1.00 88.69 113 CYS A N 1
ATOM 863 C CA . CYS A 1 113 ? -6.011 4.423 31.584 1.00 88.69 113 CYS A CA 1
ATOM 864 C C . CYS A 1 113 ? -6.738 5.782 31.667 1.00 88.69 113 CYS A C 1
ATOM 866 O O . CYS A 1 113 ? -6.143 6.808 31.337 1.00 88.69 113 CYS A O 1
ATOM 868 N N . PRO A 1 114 ? -8.003 5.826 32.126 1.00 88.69 114 PRO A N 1
ATOM 869 C CA . PRO A 1 114 ? -8.711 7.090 32.326 1.00 88.69 114 PRO A CA 1
ATOM 870 C C . PRO A 1 114 ? -8.043 8.037 33.339 1.00 88.69 114 PRO A C 1
ATOM 872 O O . PRO A 1 114 ? -8.341 9.229 33.337 1.00 88.69 114 PRO A O 1
ATOM 875 N N . GLU A 1 115 ? -7.168 7.523 34.210 1.00 85.94 115 GLU A N 1
ATOM 876 C CA . GLU A 1 115 ? -6.409 8.341 35.160 1.00 85.94 115 GLU A CA 1
ATOM 877 C C . GLU A 1 115 ? -5.299 9.128 34.450 1.00 85.94 115 GLU A C 1
ATOM 879 O O . GLU A 1 115 ? -4.433 8.544 33.801 1.00 85.94 115 GLU A O 1
ATOM 884 N N . LEU A 1 116 ? -5.265 10.448 34.646 1.00 79.75 116 LEU A N 1
ATOM 885 C CA . LEU A 1 116 ? -4.365 11.359 33.922 1.00 79.75 116 LEU A CA 1
ATOM 886 C C . LEU A 1 116 ? -2.873 11.131 34.198 1.00 79.75 116 LEU A C 1
ATOM 888 O O . LEU A 1 116 ? -2.034 11.537 33.401 1.00 79.75 116 LEU A O 1
ATOM 892 N N . THR A 1 117 ? -2.534 10.523 35.334 1.00 81.00 117 THR A N 1
ATOM 893 C CA . THR A 1 117 ? -1.144 10.249 35.740 1.00 81.00 117 THR A CA 1
ATOM 894 C C . THR A 1 117 ? -0.692 8.826 35.400 1.00 81.00 117 THR A C 1
ATOM 896 O O . THR A 1 117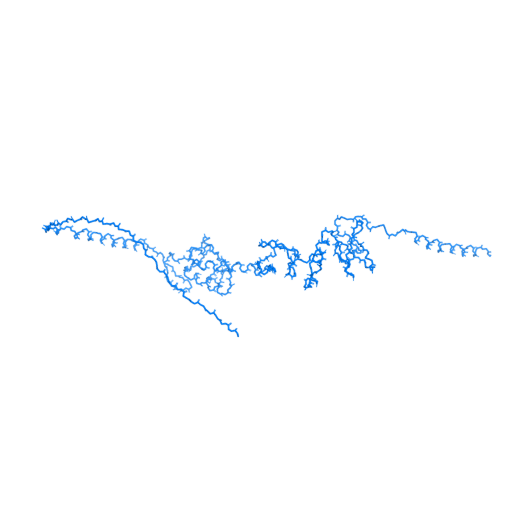 ? 0.413 8.423 35.760 1.00 81.00 117 THR A O 1
ATOM 899 N N . CYS A 1 118 ? -1.541 8.048 34.723 1.00 83.50 118 CYS A N 1
ATOM 900 C CA . CYS A 1 118 ? -1.304 6.643 34.437 1.00 83.50 118 CYS A CA 1
ATOM 901 C C . CYS A 1 118 ? -1.120 6.402 32.933 1.00 83.50 118 CYS A C 1
ATOM 903 O O . CYS A 1 118 ? -2.078 6.404 32.166 1.00 83.50 118 CYS A O 1
ATOM 905 N N . ASP A 1 119 ? 0.109 6.087 32.525 1.00 83.56 119 ASP A N 1
ATOM 906 C CA . ASP A 1 119 ? 0.452 5.814 31.120 1.00 83.56 119 ASP A CA 1
ATOM 907 C C . ASP A 1 119 ? 0.169 4.370 30.670 1.00 83.56 119 ASP A C 1
ATOM 909 O O . ASP A 1 119 ? 0.603 3.943 29.600 1.00 83.56 119 ASP A O 1
ATOM 913 N N . GLN A 1 120 ? -0.540 3.582 31.480 1.00 84.88 120 GLN A N 1
ATOM 914 C CA . GLN A 1 120 ? -0.848 2.198 31.130 1.00 84.88 120 GLN A CA 1
ATOM 915 C C . GLN A 1 120 ? -1.874 2.133 29.997 1.00 84.88 120 GLN A C 1
ATOM 917 O O . GLN A 1 120 ? -2.894 2.823 30.034 1.00 84.88 120 GLN A O 1
ATOM 922 N N . ILE A 1 121 ? -1.609 1.275 29.014 1.00 88.88 121 ILE A N 1
ATOM 923 C CA . ILE A 1 121 ? -2.461 1.074 27.840 1.00 88.88 121 ILE A CA 1
ATOM 924 C C . ILE A 1 121 ? -3.485 -0.016 28.153 1.00 88.88 121 ILE A C 1
ATOM 926 O O . ILE A 1 121 ? -3.133 -1.069 28.678 1.00 88.88 121 ILE A O 1
ATOM 930 N N . LEU A 1 122 ? -4.746 0.240 27.814 1.00 89.06 122 LEU A N 1
ATOM 931 C CA . LEU A 1 122 ? -5.816 -0.745 27.895 1.00 89.06 122 LEU A CA 1
ATOM 932 C C . LEU A 1 122 ? -5.744 -1.680 26.683 1.00 89.06 122 LEU A C 1
ATOM 934 O O . LEU A 1 122 ? -5.820 -1.219 25.541 1.00 89.06 122 LEU A O 1
ATOM 938 N N . ASP A 1 123 ? -5.630 -2.985 26.930 1.00 88.00 123 ASP A N 1
ATOM 939 C CA . ASP A 1 123 ? -5.680 -3.998 25.876 1.00 88.00 123 ASP A CA 1
ATOM 940 C C . ASP A 1 123 ? -7.148 -4.289 25.485 1.00 88.00 123 ASP A C 1
ATOM 942 O O . ASP A 1 123 ? -7.984 -4.543 26.365 1.00 88.00 123 ASP A O 1
ATOM 946 N N . PRO A 1 124 ? -7.504 -4.267 24.184 1.00 89.50 124 PRO A N 1
ATOM 947 C CA . PRO A 1 124 ? -8.839 -4.645 23.725 1.00 89.50 124 PRO A CA 1
ATOM 948 C C . PRO A 1 124 ? -9.289 -6.035 24.194 1.00 89.50 124 PRO A C 1
ATOM 950 O O . PRO A 1 124 ? -10.479 -6.223 24.455 1.00 89.50 124 PRO A O 1
ATOM 953 N N . VAL A 1 125 ? -8.371 -7.004 24.290 1.00 88.12 125 VAL A N 1
ATOM 954 C CA . VAL A 1 125 ? -8.650 -8.387 24.710 1.00 88.12 125 VAL A CA 1
ATOM 955 C C . VAL A 1 125 ? -9.065 -8.423 26.176 1.00 88.12 125 VAL A C 1
ATOM 957 O O . VAL A 1 125 ? -10.080 -9.035 26.506 1.00 88.12 125 VAL A O 1
ATOM 960 N N . ASP A 1 126 ? -8.357 -7.687 27.033 1.00 85.38 126 ASP A N 1
ATOM 961 C CA . ASP A 1 126 ? -8.682 -7.572 28.459 1.00 85.38 126 ASP A CA 1
ATOM 962 C C . ASP A 1 126 ? -10.057 -6.917 28.669 1.00 85.38 126 ASP A C 1
ATOM 964 O O . ASP A 1 126 ? -10.792 -7.247 29.600 1.00 85.38 126 ASP A O 1
ATOM 968 N N . CYS A 1 127 ? -10.445 -6.012 27.768 1.00 88.06 127 CYS A N 1
ATOM 969 C CA . CYS A 1 127 ? -11.724 -5.310 27.824 1.00 88.06 127 CYS A CA 1
ATOM 970 C C . CYS A 1 127 ? -12.881 -6.074 27.152 1.00 88.06 127 CYS A C 1
ATOM 972 O O . CYS A 1 127 ? -14.036 -5.664 27.299 1.00 88.06 127 CYS A O 1
ATOM 974 N N . GLN A 1 128 ? -12.611 -7.166 26.424 1.00 88.88 128 GLN A N 1
ATOM 975 C CA . GLN A 1 128 ? -13.577 -7.825 25.535 1.00 88.88 128 GLN A CA 1
ATOM 976 C C . GLN A 1 128 ? -14.837 -8.314 26.262 1.00 88.88 128 GLN A C 1
ATOM 978 O O . GLN A 1 128 ? -15.937 -8.188 25.730 1.00 88.88 128 GLN A O 1
ATOM 983 N N . ALA A 1 129 ? -14.689 -8.853 27.475 1.00 86.62 129 ALA A N 1
ATOM 984 C CA . ALA A 1 129 ? -15.812 -9.367 28.263 1.00 86.62 129 ALA A CA 1
ATOM 985 C C . ALA A 1 129 ? -16.749 -8.257 28.777 1.00 86.62 129 ALA A C 1
ATOM 987 O O . ALA A 1 129 ? -17.906 -8.520 29.101 1.00 86.62 129 ALA A O 1
ATOM 988 N N . MET A 1 130 ? -16.249 -7.022 28.855 1.00 86.81 130 MET A N 1
ATOM 989 C CA . MET A 1 130 ? -16.959 -5.876 29.416 1.00 86.81 130 MET A CA 1
ATOM 990 C C . MET A 1 130 ? -17.599 -4.995 28.339 1.00 86.81 130 MET A C 1
ATOM 992 O O . MET A 1 130 ? -18.672 -4.429 28.561 1.00 86.81 130 MET A O 1
ATOM 996 N N . ILE A 1 131 ? -16.937 -4.830 27.193 1.00 90.62 131 ILE A N 1
ATOM 997 C CA . ILE A 1 131 ? -17.387 -3.898 26.158 1.00 90.62 131 ILE A CA 1
ATOM 998 C C . ILE A 1 131 ? -18.368 -4.553 25.174 1.00 90.62 131 ILE A C 1
ATOM 1000 O O . ILE A 1 131 ? -18.276 -5.748 24.894 1.00 90.62 131 ILE A O 1
ATOM 1004 N N . PRO A 1 132 ? -19.293 -3.780 24.574 1.00 93.19 132 PRO A N 1
ATOM 1005 C CA . PRO A 1 132 ? -20.170 -4.303 23.534 1.00 93.19 132 PRO A CA 1
ATOM 1006 C C . PRO A 1 132 ? -19.368 -4.848 22.337 1.00 93.19 132 PRO A C 1
ATOM 1008 O O . PRO A 1 132 ? -18.419 -4.187 21.905 1.00 93.19 132 PRO A O 1
ATOM 1011 N N . PRO A 1 133 ? -19.791 -5.957 21.697 1.00 93.94 133 PRO A N 1
ATOM 1012 C CA . PRO A 1 133 ? -19.080 -6.535 20.551 1.00 93.94 133 PRO A CA 1
ATOM 1013 C C . PRO A 1 133 ? -18.826 -5.541 19.41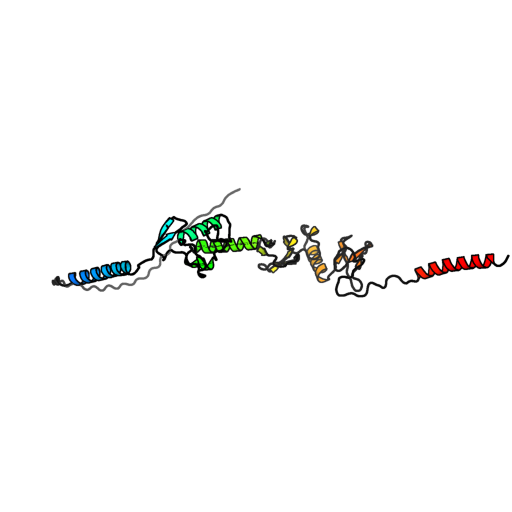2 1.00 93.94 133 PRO A C 1
ATOM 1015 O O . PRO A 1 133 ? -17.762 -5.545 18.803 1.00 93.94 133 PRO A O 1
ATOM 1018 N N . ARG A 1 134 ? -19.779 -4.631 19.163 1.00 93.19 134 ARG A N 1
ATOM 1019 C CA . ARG A 1 134 ? -19.629 -3.566 18.158 1.00 93.19 134 ARG A CA 1
ATOM 1020 C C . ARG A 1 134 ? -18.470 -2.621 18.476 1.00 93.19 134 ARG A C 1
ATOM 1022 O O . ARG A 1 134 ? -17.742 -2.237 17.568 1.00 93.19 134 ARG A O 1
ATOM 1029 N N . LEU A 1 135 ? -18.304 -2.266 19.751 1.00 93.94 135 LEU A N 1
ATOM 1030 C CA . LEU A 1 135 ? -17.232 -1.383 20.201 1.00 93.94 135 LEU A CA 1
ATOM 1031 C C . LEU A 1 135 ? -15.874 -2.087 20.110 1.00 93.94 135 LEU A C 1
ATOM 1033 O O . LEU A 1 135 ? -14.907 -1.478 19.667 1.00 93.94 135 LEU A O 1
ATOM 1037 N N . PHE A 1 136 ? -15.818 -3.379 20.448 1.00 94.56 136 PHE A N 1
ATOM 1038 C CA . PHE A 1 136 ? -14.619 -4.204 20.270 1.00 94.56 136 PHE A CA 1
ATOM 1039 C C . PHE A 1 136 ? -14.177 -4.258 18.799 1.00 94.56 136 PHE A C 1
ATOM 1041 O O . PHE A 1 136 ? -13.015 -3.991 18.496 1.00 94.56 136 PHE A O 1
ATOM 1048 N N . THR A 1 137 ? -15.102 -4.522 17.867 1.00 93.88 137 THR A N 1
ATOM 1049 C CA . THR A 1 137 ? -14.801 -4.495 16.424 1.00 93.88 137 THR A CA 1
ATOM 1050 C C . THR A 1 137 ? -14.329 -3.115 15.972 1.00 93.88 137 THR A C 1
ATOM 1052 O O . THR A 1 137 ? -13.310 -3.015 15.296 1.00 93.88 137 THR A O 1
ATOM 1055 N N . GLN A 1 138 ? -15.005 -2.042 16.396 1.00 93.88 138 GLN A N 1
ATOM 1056 C CA . GLN A 1 138 ? -14.608 -0.671 16.061 1.00 93.88 138 GLN A CA 1
ATOM 1057 C C . GLN A 1 138 ? -13.199 -0.333 16.570 1.00 93.88 138 GLN A C 1
ATOM 1059 O O . GLN A 1 138 ? -12.441 0.342 15.867 1.00 93.88 138 GLN A O 1
ATOM 1064 N N . TRP A 1 139 ? -12.841 -0.802 17.768 1.00 94.81 139 TRP A N 1
ATOM 1065 C CA . TRP A 1 139 ? -11.498 -0.640 18.316 1.00 94.81 139 TRP A CA 1
ATOM 1066 C C . TRP A 1 139 ? -10.466 -1.375 17.461 1.00 94.81 139 TRP A C 1
ATOM 1068 O O . TRP A 1 139 ? -9.476 -0.769 17.047 1.00 94.81 139 TRP A O 1
ATOM 1078 N N . GLY A 1 140 ? -10.738 -2.637 17.116 1.00 92.88 140 GLY A N 1
ATOM 1079 C CA . GLY A 1 140 ? -9.907 -3.429 16.208 1.00 92.88 140 GLY A CA 1
ATOM 1080 C C . GLY A 1 140 ? -9.686 -2.733 14.864 1.00 92.88 140 GLY A C 1
ATOM 1081 O O . GLY A 1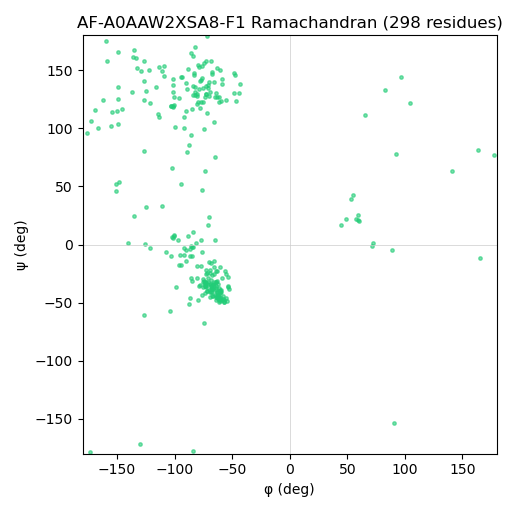 140 ? -8.546 -2.544 14.445 1.00 92.88 140 GLY A O 1
ATOM 1082 N N . ASP A 1 141 ? -10.753 -2.238 14.236 1.00 90.50 141 ASP A N 1
ATOM 1083 C CA . ASP A 1 141 ? -10.651 -1.507 12.973 1.00 90.50 141 ASP A CA 1
ATOM 1084 C C . ASP A 1 141 ? -9.816 -0.225 13.119 1.00 90.50 141 ASP A C 1
ATOM 1086 O O . ASP A 1 141 ? -9.060 0.141 12.216 1.00 90.50 141 ASP A O 1
ATOM 1090 N N . CYS A 1 142 ? -9.938 0.479 14.249 1.00 90.62 142 CYS A N 1
ATOM 1091 C CA . CYS A 1 142 ? -9.159 1.685 14.522 1.00 90.62 142 CYS A CA 1
ATOM 1092 C C . CYS A 1 142 ? -7.669 1.373 14.700 1.00 90.62 142 CYS A C 1
ATOM 1094 O O . CYS A 1 142 ? -6.829 2.097 14.164 1.00 90.62 142 CYS A O 1
ATOM 1096 N N . LEU A 1 143 ? -7.338 0.277 15.389 1.00 90.25 143 LEU A N 1
ATOM 1097 C CA . LEU A 1 143 ? -5.968 -0.224 15.514 1.00 90.25 143 LEU A CA 1
ATOM 1098 C C . LEU A 1 143 ? -5.392 -0.599 14.146 1.00 90.25 143 LEU A C 1
ATOM 1100 O O . LEU A 1 143 ? -4.312 -0.128 13.790 1.00 90.25 143 LEU A O 1
ATOM 1104 N N . CYS A 1 144 ? -6.136 -1.356 13.334 1.00 87.25 144 CYS A N 1
ATOM 1105 C CA . CYS A 1 144 ? -5.722 -1.700 11.974 1.00 87.25 144 CYS A CA 1
ATOM 1106 C C . CYS A 1 144 ? -5.473 -0.447 11.124 1.00 87.25 144 CYS A C 1
ATOM 1108 O O . CYS A 1 144 ? -4.433 -0.334 10.474 1.00 87.25 144 CYS A O 1
ATOM 1110 N N . ARG A 1 145 ? -6.386 0.534 11.157 1.00 84.88 145 ARG A N 1
ATOM 1111 C CA . ARG A 1 145 ? -6.214 1.809 10.441 1.00 84.88 145 ARG A CA 1
ATOM 1112 C C . ARG A 1 145 ? -4.980 2.576 10.908 1.00 84.88 145 ARG A C 1
ATOM 1114 O O . ARG A 1 145 ? -4.283 3.140 10.067 1.00 84.88 145 ARG A O 1
ATOM 1121 N N . SER A 1 146 ? -4.715 2.600 12.211 1.00 85.19 146 SER A N 1
ATOM 1122 C CA . SER A 1 146 ? -3.556 3.282 12.796 1.00 85.19 146 SER A CA 1
ATOM 1123 C C . SER A 1 146 ? -2.241 2.688 12.281 1.00 85.19 146 SER A C 1
ATOM 1125 O O . SER A 1 146 ? -1.416 3.410 11.719 1.00 85.19 146 SER A O 1
ATOM 1127 N N . VAL A 1 147 ? -2.102 1.358 12.324 1.00 81.06 147 VAL A N 1
ATOM 1128 C CA . VAL A 1 147 ? -0.917 0.643 11.810 1.00 81.06 147 VAL A CA 1
ATOM 1129 C C . VAL A 1 147 ? -0.732 0.864 10.304 1.00 81.06 147 VAL A C 1
ATOM 1131 O O . VAL A 1 147 ? 0.361 1.179 9.830 1.00 81.06 147 VAL A O 1
ATOM 1134 N N . VAL A 1 148 ? -1.818 0.766 9.533 1.00 81.06 148 VAL A N 1
ATOM 1135 C CA . VAL A 1 148 ? -1.789 0.947 8.073 1.00 81.06 148 VAL A CA 1
ATOM 1136 C C . VAL A 1 148 ? -1.503 2.399 7.668 1.00 81.06 148 VAL A C 1
ATOM 1138 O O . VAL A 1 148 ? -1.009 2.644 6.568 1.00 81.06 148 VAL A O 1
ATOM 1141 N N . SER A 1 149 ? -1.798 3.385 8.517 1.00 74.31 149 SER A N 1
ATOM 1142 C CA . SER A 1 149 ? -1.566 4.802 8.198 1.00 74.31 149 SER A CA 1
ATOM 1143 C C . SER A 1 149 ? -0.083 5.176 8.178 1.00 74.31 149 SER A C 1
ATOM 1145 O O . SER A 1 149 ? 0.294 6.067 7.421 1.00 74.31 149 SER A O 1
ATOM 1147 N N . GLY A 1 150 ? 0.755 4.483 8.955 1.00 73.38 150 GLY A N 1
ATOM 1148 C CA . GLY A 1 150 ? 2.207 4.701 8.976 1.00 73.38 150 GLY A CA 1
ATOM 1149 C C . GLY A 1 150 ? 2.985 3.950 7.891 1.00 73.38 150 GLY A C 1
ATOM 1150 O O . GLY A 1 150 ? 4.173 4.204 7.713 1.00 73.38 150 GLY A O 1
ATOM 1151 N N . THR A 1 151 ? 2.336 3.036 7.165 1.00 80.94 151 THR A N 1
ATOM 1152 C CA . THR A 1 151 ? 2.998 2.155 6.193 1.00 80.94 151 THR A CA 1
ATOM 1153 C C . THR A 1 151 ? 2.780 2.663 4.771 1.00 80.94 151 THR A C 1
ATOM 1155 O O . THR A 1 151 ? 1.674 3.065 4.400 1.00 80.94 151 THR A O 1
ATOM 1158 N N . GLU A 1 152 ? 3.827 2.634 3.942 1.00 84.31 152 GLU A N 1
ATOM 1159 C CA . GLU A 1 152 ? 3.679 2.944 2.522 1.00 84.31 152 GLU A CA 1
ATOM 1160 C C . GLU A 1 152 ? 2.720 1.928 1.885 1.00 84.31 152 GLU A C 1
ATOM 1162 O O . GLU A 1 152 ? 2.904 0.717 1.999 1.00 84.31 152 GLU A O 1
ATOM 1167 N N . LYS A 1 153 ? 1.687 2.429 1.205 1.00 87.50 153 LYS A N 1
ATOM 1168 C CA . LYS A 1 153 ? 0.647 1.604 0.589 1.00 87.50 153 LYS A CA 1
ATOM 1169 C C . LYS A 1 153 ? 0.361 2.019 -0.843 1.00 87.50 153 LYS A C 1
ATOM 1171 O O . LYS A 1 153 ? 0.475 3.191 -1.216 1.00 87.50 153 LYS A O 1
ATOM 1176 N N . CYS A 1 154 ? -0.088 1.060 -1.636 1.00 89.69 154 CYS A N 1
ATOM 1177 C CA . CYS A 1 154 ? -0.648 1.298 -2.956 1.00 89.69 154 CYS A CA 1
ATOM 1178 C C . CYS A 1 154 ? -1.928 0.482 -3.145 1.00 89.69 154 CYS A C 1
ATOM 1180 O O . CYS A 1 154 ? -2.222 -0.433 -2.378 1.00 89.69 154 CYS A O 1
ATOM 1182 N N . TYR A 1 155 ? -2.673 0.809 -4.192 1.00 92.69 155 TYR A N 1
ATOM 1183 C CA . TYR A 1 155 ? -3.785 -0.010 -4.645 1.00 92.69 155 TYR A CA 1
ATOM 1184 C C . TYR A 1 155 ? -3.417 -0.670 -5.962 1.00 92.69 155 TYR A C 1
ATOM 1186 O O . TYR A 1 155 ? -2.729 -0.081 -6.803 1.00 92.69 155 TYR A O 1
ATOM 1194 N N . CYS A 1 156 ? -3.904 -1.891 -6.143 1.00 95.38 156 CYS A N 1
ATOM 1195 C CA . CYS A 1 156 ? -3.825 -2.598 -7.404 1.00 95.38 156 CYS A CA 1
ATOM 1196 C C . CYS A 1 156 ? -4.453 -1.736 -8.520 1.00 95.38 156 CYS A C 1
ATOM 1198 O O . CYS A 1 156 ? -5.619 -1.354 -8.405 1.00 95.38 156 CYS A O 1
ATOM 1200 N N . PRO A 1 157 ? -3.727 -1.427 -9.612 1.00 94.50 157 PRO A N 1
ATOM 1201 C CA . PRO A 1 157 ? -4.211 -0.491 -10.630 1.00 94.50 157 PRO A CA 1
ATOM 1202 C C . PRO A 1 157 ? -5.273 -1.086 -11.560 1.00 94.50 157 PRO A C 1
ATOM 1204 O O . PRO A 1 157 ? -5.817 -0.383 -12.409 1.00 94.50 157 PRO A O 1
ATOM 1207 N N . TYR A 1 158 ? -5.547 -2.385 -11.445 1.00 94.50 158 TYR A N 1
ATOM 1208 C CA . TYR A 1 158 ? -6.598 -3.042 -12.205 1.00 94.50 158 TYR A CA 1
ATOM 1209 C C . TYR A 1 158 ? -7.950 -2.777 -11.532 1.00 94.50 158 TYR A C 1
ATOM 1211 O O . TYR A 1 158 ? -8.142 -3.116 -10.363 1.00 94.50 158 TYR A O 1
ATOM 1219 N N . THR A 1 159 ? -8.873 -2.167 -12.278 1.00 92.19 159 THR A N 1
ATOM 1220 C CA . THR A 1 159 ? -10.185 -1.701 -11.790 1.00 92.19 159 THR A CA 1
ATOM 1221 C C . THR A 1 159 ? -11.118 -2.826 -11.346 1.00 92.19 159 THR A C 1
ATOM 1223 O O . THR A 1 159 ? -12.076 -2.574 -10.631 1.00 92.19 159 THR A O 1
ATOM 1226 N N . ASP A 1 160 ? -10.856 -4.059 -11.780 1.00 95.31 160 ASP A N 1
ATOM 1227 C CA . ASP A 1 160 ? -11.572 -5.272 -11.371 1.00 95.31 160 ASP A CA 1
ATOM 1228 C C . ASP A 1 160 ? -11.013 -5.895 -10.077 1.00 95.31 160 ASP A C 1
ATOM 1230 O O . ASP A 1 160 ? -11.524 -6.915 -9.627 1.00 95.31 160 ASP A O 1
ATOM 1234 N N . CYS A 1 161 ? -9.958 -5.319 -9.487 1.00 95.19 161 CYS A N 1
ATOM 1235 C CA . CYS A 1 161 ? -9.312 -5.838 -8.282 1.00 95.19 161 CYS A CA 1
ATOM 1236 C C . CYS A 1 161 ? -9.204 -4.777 -7.183 1.00 95.19 161 CYS A C 1
ATOM 1238 O O . CYS A 1 161 ? -9.738 -4.986 -6.104 1.00 95.19 161 CYS A O 1
ATOM 1240 N N . SER A 1 162 ? -8.505 -3.663 -7.436 1.00 91.56 162 SER A N 1
ATOM 1241 C CA . SER A 1 162 ? -8.318 -2.552 -6.479 1.00 91.56 162 SER A CA 1
ATOM 1242 C C . SER A 1 162 ? -7.878 -2.941 -5.054 1.00 91.56 162 SER A C 1
ATOM 1244 O O . SER A 1 162 ? -8.030 -2.153 -4.126 1.00 91.56 162 SER A O 1
ATOM 1246 N N . GLU A 1 163 ? -7.277 -4.121 -4.887 1.00 92.94 163 GLU A N 1
ATOM 1247 C CA . GLU A 1 163 ? -6.754 -4.615 -3.610 1.00 92.94 163 GLU A CA 1
ATOM 1248 C C . GLU A 1 163 ? -5.696 -3.660 -3.038 1.00 92.94 163 GLU A C 1
ATOM 1250 O O . GLU A 1 163 ? -4.833 -3.174 -3.782 1.00 92.94 163 GLU A O 1
ATOM 1255 N N . MET A 1 164 ? -5.735 -3.407 -1.726 1.00 91.50 164 MET A N 1
ATOM 1256 C CA . MET A 1 164 ? -4.710 -2.620 -1.037 1.00 91.50 164 MET A CA 1
ATOM 1257 C C . MET A 1 164 ? -3.471 -3.483 -0.792 1.00 91.50 164 MET A C 1
ATOM 1259 O O . MET A 1 164 ? -3.565 -4.615 -0.329 1.00 91.50 164 MET A O 1
ATOM 1263 N N . ILE A 1 165 ? -2.294 -2.941 -1.088 1.00 90.81 165 ILE A N 1
ATOM 1264 C CA . ILE A 1 165 ? -1.014 -3.627 -0.922 1.00 90.81 165 ILE A CA 1
ATOM 1265 C C . ILE A 1 165 ? -0.101 -2.733 -0.092 1.00 90.81 165 ILE A C 1
ATOM 1267 O O . ILE A 1 165 ? 0.141 -1.579 -0.456 1.00 90.81 165 ILE A O 1
ATOM 1271 N N . LEU A 1 166 ? 0.401 -3.283 1.011 1.00 88.75 166 LEU A N 1
ATOM 1272 C CA . LEU A 1 166 ? 1.371 -2.637 1.888 1.00 88.75 166 LEU A CA 1
ATOM 1273 C C . LEU A 1 166 ? 2.789 -2.974 1.425 1.00 88.75 166 LEU A C 1
ATOM 1275 O O . LEU A 1 166 ? 3.072 -4.112 1.045 1.00 88.75 166 LEU A O 1
ATOM 1279 N N . ASN A 1 167 ? 3.680 -1.986 1.454 1.00 86.56 167 ASN A N 1
ATOM 1280 C CA . ASN A 1 167 ? 5.105 -2.222 1.290 1.00 86.56 167 ASN A CA 1
ATOM 1281 C C . ASN A 1 167 ? 5.722 -2.563 2.650 1.00 86.56 167 ASN A C 1
ATOM 1283 O O . ASN A 1 167 ? 6.095 -1.680 3.415 1.00 86.56 167 ASN A O 1
ATOM 1287 N N . GLU A 1 168 ? 5.826 -3.857 2.937 1.00 81.81 168 GLU A N 1
ATOM 1288 C CA . GLU A 1 168 ? 6.552 -4.375 4.106 1.00 81.81 168 GLU A CA 1
ATOM 1289 C C . GLU A 1 168 ? 8.056 -4.543 3.829 1.00 81.81 168 GLU A C 1
ATOM 1291 O O . GLU A 1 168 ? 8.823 -4.945 4.703 1.00 81.81 168 GLU A O 1
ATOM 1296 N N . CYS A 1 169 ? 8.505 -4.261 2.601 1.00 78.00 169 CYS A N 1
ATOM 1297 C CA . CYS A 1 169 ? 9.922 -4.250 2.278 1.00 78.00 169 CYS A CA 1
ATOM 1298 C C . CYS A 1 169 ? 10.507 -2.898 2.702 1.00 78.00 169 CYS A C 1
ATOM 1300 O O . CYS A 1 169 ? 10.045 -1.850 2.260 1.00 78.00 169 CYS A O 1
ATOM 1302 N N . ASN A 1 170 ? 11.596 -2.904 3.472 1.00 72.06 170 ASN A N 1
ATOM 1303 C CA . ASN A 1 170 ? 12.367 -1.693 3.802 1.00 72.06 170 ASN A CA 1
ATOM 1304 C C . ASN A 1 170 ? 13.137 -1.118 2.587 1.00 72.06 170 ASN A C 1
ATOM 1306 O O . ASN A 1 170 ? 14.154 -0.445 2.738 1.00 72.06 170 ASN A O 1
ATOM 1310 N N . GLU A 1 171 ? 12.684 -1.411 1.369 1.00 78.31 171 GLU A N 1
ATOM 1311 C CA . GLU A 1 171 ? 13.332 -1.077 0.109 1.00 78.31 171 GLU A CA 1
ATOM 1312 C C . GLU A 1 171 ? 12.326 -0.484 -0.882 1.00 78.31 171 GLU A C 1
ATOM 1314 O O . GLU A 1 171 ? 11.111 -0.669 -0.790 1.00 78.31 171 GLU A O 1
ATOM 1319 N N . THR A 1 172 ? 12.855 0.216 -1.887 1.00 78.44 172 THR A N 1
ATOM 1320 C CA . THR A 1 172 ? 12.038 0.759 -2.977 1.00 78.44 172 THR A CA 1
ATOM 1321 C C . THR A 1 172 ? 11.596 -0.352 -3.930 1.00 78.44 172 THR A C 1
ATOM 1323 O O . THR A 1 172 ? 12.330 -0.780 -4.823 1.00 78.44 172 THR A O 1
ATOM 1326 N N . VAL A 1 173 ? 10.360 -0.820 -3.765 1.00 82.94 173 VAL A N 1
ATOM 1327 C CA . VAL A 1 173 ? 9.768 -1.825 -4.652 1.00 82.94 173 VAL A CA 1
ATOM 1328 C C . VAL A 1 173 ? 9.248 -1.147 -5.919 1.00 82.94 173 VAL A C 1
ATOM 1330 O O . VAL A 1 173 ? 8.469 -0.198 -5.877 1.00 82.94 173 VAL A O 1
ATOM 1333 N N . LYS A 1 174 ? 9.661 -1.649 -7.088 1.00 88.00 174 LYS A N 1
ATOM 1334 C CA . LYS A 1 174 ? 9.068 -1.261 -8.381 1.00 88.00 174 LYS A CA 1
ATOM 1335 C C . LYS A 1 174 ? 8.156 -2.349 -8.913 1.00 88.00 174 LYS A C 1
ATOM 1337 O O . LYS A 1 174 ? 6.987 -2.095 -9.161 1.00 88.00 174 LYS A O 1
ATOM 1342 N N . ARG A 1 175 ? 8.676 -3.561 -9.093 1.00 91.06 175 ARG A N 1
ATOM 1343 C CA . ARG A 1 175 ? 7.920 -4.689 -9.642 1.00 91.06 175 ARG A CA 1
ATOM 1344 C C . ARG A 1 175 ? 7.149 -5.385 -8.527 1.00 91.06 175 ARG A C 1
ATOM 1346 O O . ARG A 1 175 ? 7.770 -5.959 -7.642 1.00 91.06 175 ARG A O 1
ATOM 1353 N N . CYS A 1 176 ? 5.821 -5.371 -8.596 1.00 92.50 176 CYS A N 1
ATOM 1354 C CA . CYS A 1 176 ? 4.961 -6.012 -7.605 1.00 92.50 176 CYS A CA 1
ATOM 1355 C C . CYS A 1 176 ? 3.971 -6.970 -8.277 1.00 92.50 176 CYS A C 1
ATOM 1357 O O . CYS A 1 176 ? 3.440 -6.682 -9.353 1.00 92.50 176 CYS A O 1
ATOM 1359 N N . LEU A 1 177 ? 3.733 -8.118 -7.640 1.00 93.88 177 LEU A N 1
ATOM 1360 C CA . LEU A 1 177 ? 2.694 -9.074 -8.011 1.00 93.88 177 LEU A CA 1
ATOM 1361 C C . LEU A 1 177 ? 1.508 -8.885 -7.063 1.00 93.88 177 LEU A C 1
ATOM 1363 O O . LEU A 1 177 ? 1.658 -9.075 -5.860 1.00 93.88 177 LEU A O 1
ATOM 1367 N N . CYS A 1 178 ? 0.334 -8.533 -7.589 1.00 94.81 178 CYS A N 1
ATOM 1368 C CA . CYS A 1 178 ? -0.849 -8.340 -6.751 1.00 94.81 178 CYS A CA 1
ATOM 1369 C C . CYS A 1 178 ? -1.249 -9.655 -6.044 1.00 94.81 178 CYS A C 1
ATOM 1371 O O . CYS A 1 178 ? -1.461 -10.658 -6.733 1.00 94.81 178 CYS A O 1
ATOM 1373 N N . PRO A 1 179 ? -1.420 -9.678 -4.707 1.00 92.69 179 PRO A N 1
ATOM 1374 C CA . PRO A 1 179 ? -1.858 -10.873 -3.985 1.00 92.69 179 PRO A CA 1
ATOM 1375 C C . PRO A 1 179 ? -3.257 -11.361 -4.383 1.00 92.69 179 PRO A C 1
ATOM 1377 O O . PRO A 1 179 ? -3.456 -12.574 -4.429 1.00 92.69 179 PRO A O 1
ATOM 1380 N N . GLY A 1 180 ? -4.179 -10.450 -4.715 1.00 94.25 180 GLY A N 1
ATOM 1381 C CA . GLY A 1 180 ? -5.552 -10.768 -5.120 1.00 94.25 180 GLY A CA 1
ATOM 1382 C C . GLY A 1 180 ? -5.640 -11.326 -6.542 1.00 94.25 180 GLY A C 1
ATOM 1383 O O . GLY A 1 180 ? -5.913 -12.506 -6.738 1.00 94.25 180 GLY A O 1
ATOM 1384 N N . CYS A 1 181 ? -5.355 -10.502 -7.558 1.00 96.12 181 CYS A N 1
ATOM 1385 C CA . CYS A 1 181 ? -5.521 -10.902 -8.965 1.00 96.12 181 CYS A CA 1
ATOM 1386 C C . CYS A 1 181 ? -4.290 -11.563 -9.611 1.00 96.12 181 CYS A C 1
ATOM 1388 O O . CYS A 1 181 ? -4.356 -11.965 -10.772 1.00 96.12 181 CYS A O 1
ATOM 1390 N N . LYS A 1 182 ? -3.151 -11.648 -8.907 1.00 95.19 182 LYS A N 1
ATOM 1391 C CA . LYS A 1 182 ? -1.879 -12.214 -9.410 1.00 95.19 182 LYS A CA 1
ATOM 1392 C C . LYS A 1 182 ? -1.334 -11.543 -10.679 1.00 95.19 182 LYS A C 1
ATOM 1394 O O . LYS A 1 182 ? -0.532 -12.131 -11.401 1.00 95.19 182 LYS A O 1
ATOM 1399 N N . ARG A 1 183 ? -1.731 -10.299 -10.961 1.00 94.38 183 ARG A N 1
ATOM 1400 C CA . ARG A 1 183 ? -1.201 -9.515 -12.086 1.00 94.38 183 ARG A CA 1
ATOM 1401 C C . ARG A 1 183 ? -0.040 -8.635 -11.637 1.00 94.38 183 ARG A C 1
ATOM 1403 O O . ARG A 1 183 ? -0.031 -8.116 -10.520 1.00 94.38 183 ARG A O 1
ATOM 1410 N N . LEU A 1 184 ? 0.940 -8.473 -12.524 1.00 93.88 184 LEU A N 1
ATOM 1411 C CA . LEU A 1 184 ? 2.092 -7.606 -12.291 1.00 93.88 184 LEU A CA 1
ATOM 1412 C C . LEU A 1 184 ? 1.721 -6.141 -12.514 1.00 93.88 184 LEU A C 1
ATOM 1414 O O . LEU A 1 184 ? 1.015 -5.793 -13.469 1.00 93.88 184 LEU A O 1
ATOM 1418 N N . PHE A 1 185 ? 2.258 -5.281 -11.662 1.00 94.44 185 PHE A N 1
ATOM 1419 C CA . PHE A 1 185 ? 2.147 -3.837 -11.792 1.00 94.44 185 PHE A CA 1
ATOM 1420 C C . PHE A 1 185 ? 3.382 -3.133 -11.226 1.00 94.44 185 PHE A C 1
ATOM 1422 O O . PHE A 1 185 ? 4.217 -3.743 -10.552 1.00 94.44 185 PHE A O 1
ATOM 1429 N N . CYS A 1 186 ? 3.523 -1.850 -11.557 1.00 94.00 186 CYS A N 1
ATOM 1430 C CA . CYS A 1 186 ? 4.575 -1.014 -11.001 1.00 94.00 186 CYS A CA 1
ATOM 1431 C C . CYS A 1 186 ? 4.079 -0.338 -9.718 1.00 94.00 186 CYS A C 1
ATOM 1433 O O . CYS A 1 186 ? 3.176 0.492 -9.785 1.00 94.00 186 CYS A O 1
ATOM 1435 N N . TYR A 1 187 ? 4.671 -0.666 -8.570 1.00 92.56 187 TYR A N 1
ATOM 1436 C CA . TYR A 1 187 ? 4.299 -0.117 -7.263 1.00 92.56 187 TYR A CA 1
ATOM 1437 C C . TYR A 1 187 ? 4.545 1.398 -7.191 1.00 92.56 187 TYR A C 1
ATOM 1439 O O . TYR A 1 187 ? 3.654 2.155 -6.816 1.00 92.56 187 TYR A O 1
ATOM 1447 N N . ALA A 1 188 ? 5.709 1.852 -7.670 1.00 90.44 188 ALA A N 1
ATOM 1448 C CA . ALA A 1 188 ? 6.071 3.269 -7.698 1.00 90.44 188 ALA A CA 1
ATOM 1449 C C . ALA A 1 188 ? 5.166 4.105 -8.624 1.00 90.44 188 ALA A C 1
ATOM 1451 O O . ALA A 1 188 ? 4.747 5.201 -8.264 1.00 90.44 188 ALA A O 1
ATOM 1452 N N . CYS A 1 189 ? 4.857 3.586 -9.819 1.00 91.88 189 CYS A N 1
ATOM 1453 C CA . CYS A 1 189 ? 4.080 4.313 -10.827 1.00 91.88 189 CYS A CA 1
ATOM 1454 C C . CYS A 1 189 ? 2.558 4.087 -10.724 1.00 91.88 189 CYS A C 1
ATOM 1456 O O . CYS A 1 189 ? 1.794 4.845 -11.311 1.00 91.88 189 CYS A O 1
ATOM 1458 N N . ARG A 1 190 ? 2.103 3.073 -9.973 1.00 92.38 190 ARG A N 1
ATOM 1459 C CA . ARG A 1 190 ? 0.686 2.691 -9.794 1.00 92.38 190 ARG A CA 1
ATOM 1460 C C . ARG A 1 190 ? -0.053 2.433 -11.114 1.00 92.38 190 ARG A C 1
ATOM 1462 O O . ARG A 1 190 ? -1.195 2.838 -11.297 1.00 92.38 190 ARG A O 1
ATOM 1469 N N . VAL A 1 191 ? 0.607 1.738 -12.039 1.00 92.50 191 VAL A N 1
ATOM 1470 C CA . VAL A 1 191 ? 0.062 1.359 -13.356 1.00 92.50 191 VAL A CA 1
ATOM 1471 C C . VAL A 1 191 ? 0.406 -0.096 -13.691 1.00 92.50 191 VAL A C 1
ATOM 1473 O O . VAL A 1 191 ? 1.335 -0.646 -13.083 1.00 92.50 191 VAL A O 1
ATOM 1476 N N . PRO A 1 192 ? -0.295 -0.740 -14.651 1.00 92.94 192 PRO A N 1
ATOM 1477 C CA . PRO A 1 192 ? 0.084 -2.059 -15.155 1.00 92.94 192 PRO A CA 1
ATOM 1478 C C . PRO A 1 192 ? 1.571 -2.143 -15.522 1.00 92.94 192 PRO A C 1
ATOM 1480 O O . PRO A 1 192 ? 2.177 -1.156 -15.943 1.00 92.94 192 PRO A O 1
ATOM 1483 N N . TRP A 1 193 ? 2.174 -3.321 -15.342 1.00 93.94 193 TRP A N 1
ATOM 1484 C CA . TRP A 1 193 ? 3.623 -3.480 -15.484 1.00 93.94 193 TRP A CA 1
ATOM 1485 C C . TRP A 1 193 ? 4.107 -3.099 -16.889 1.00 93.94 193 TRP A C 1
ATOM 1487 O O . TRP A 1 193 ? 3.668 -3.668 -17.888 1.00 93.94 193 TRP A O 1
ATOM 1497 N N . HIS A 1 194 ? 5.041 -2.149 -16.956 1.00 92.31 194 HIS A N 1
ATOM 1498 C CA . HIS A 1 194 ? 5.596 -1.604 -18.195 1.00 92.31 194 HIS A CA 1
ATOM 1499 C C . HIS A 1 194 ? 6.982 -2.204 -18.480 1.00 92.31 194 HIS A C 1
ATOM 1501 O O . HIS A 1 194 ? 8.007 -1.521 -18.435 1.00 92.31 194 HIS A O 1
ATOM 1507 N N . ALA A 1 195 ? 7.001 -3.511 -18.747 1.00 91.19 195 ALA A N 1
ATOM 1508 C CA . ALA A 1 195 ? 8.225 -4.286 -18.929 1.00 91.19 195 ALA A CA 1
ATOM 1509 C C . ALA A 1 195 ? 9.215 -3.625 -19.901 1.00 91.19 195 ALA A C 1
ATOM 1511 O O . ALA A 1 195 ? 8.822 -3.234 -20.994 1.00 91.19 195 ALA A O 1
ATOM 1512 N N . GLY A 1 196 ? 10.486 -3.490 -19.519 1.00 88.62 196 GLY A N 1
ATOM 1513 C CA . GLY A 1 196 ? 11.538 -2.948 -20.396 1.00 88.62 196 GLY A CA 1
ATOM 1514 C C . GLY A 1 196 ? 11.475 -1.435 -20.665 1.00 88.62 196 GLY A C 1
ATOM 1515 O O . GLY A 1 196 ? 12.329 -0.910 -21.381 1.00 88.62 196 GLY A O 1
ATOM 1516 N N . TYR A 1 197 ? 10.505 -0.726 -20.083 1.00 90.56 197 TYR A N 1
ATOM 1517 C CA . TYR A 1 197 ? 10.354 0.726 -20.191 1.00 90.56 197 TYR A CA 1
ATOM 1518 C C . TYR A 1 197 ? 10.575 1.413 -18.844 1.00 90.56 197 TYR A C 1
ATOM 1520 O O . TYR A 1 197 ? 10.327 0.838 -17.778 1.00 90.56 197 TYR A O 1
ATOM 1528 N N . TRP A 1 198 ? 11.019 2.669 -18.882 1.00 90.31 198 TRP A N 1
ATOM 1529 C CA . TRP A 1 198 ? 11.225 3.446 -17.663 1.00 90.31 198 TRP A CA 1
ATOM 1530 C C . TRP A 1 198 ? 9.896 3.938 -17.089 1.00 90.31 198 TRP A C 1
ATOM 1532 O O . TRP A 1 198 ? 8.928 4.177 -17.808 1.00 90.31 198 TRP A O 1
ATOM 1542 N N . CYS A 1 199 ? 9.869 4.156 -15.774 1.00 91.25 199 CYS A N 1
ATOM 1543 C CA . CYS A 1 199 ? 8.690 4.680 -15.077 1.00 91.25 199 CYS A CA 1
ATOM 1544 C C . CYS A 1 199 ? 8.248 6.060 -15.614 1.00 91.25 199 CYS A C 1
ATOM 1546 O O . CYS A 1 199 ? 7.056 6.356 -15.636 1.00 91.25 199 CYS A O 1
ATOM 1548 N N . SER A 1 200 ? 9.182 6.869 -16.130 1.00 90.25 200 SER A N 1
ATOM 1549 C CA . SER A 1 200 ? 8.898 8.146 -16.808 1.00 90.25 200 SER A CA 1
ATOM 1550 C C . SER A 1 200 ? 8.071 7.996 -18.090 1.00 90.25 200 SER A C 1
ATOM 1552 O O . SER A 1 200 ? 7.399 8.935 -18.501 1.00 90.25 200 SER A O 1
ATOM 1554 N N . GLU A 1 201 ? 8.083 6.819 -18.715 1.00 89.12 201 GLU A N 1
ATOM 1555 C CA . GLU A 1 201 ? 7.322 6.513 -19.928 1.00 89.12 201 GLU A CA 1
ATOM 1556 C C . GLU A 1 201 ? 6.062 5.681 -19.618 1.00 89.12 201 GLU A C 1
ATOM 1558 O O . GLU A 1 201 ? 5.409 5.165 -20.526 1.00 89.12 201 GLU A O 1
ATOM 1563 N N . SER A 1 202 ? 5.733 5.460 -18.345 1.00 86.12 202 SER A N 1
ATOM 1564 C CA . SER A 1 202 ? 4.723 4.476 -17.939 1.00 86.12 202 SER A CA 1
ATOM 1565 C C . SER A 1 202 ? 3.290 4.855 -18.344 1.00 86.12 202 SER A C 1
ATOM 1567 O O . SER A 1 202 ? 2.502 3.974 -18.677 1.00 86.12 202 SER A O 1
ATOM 1569 N N . HIS A 1 203 ? 2.983 6.153 -18.421 1.00 83.19 203 HIS A N 1
ATOM 1570 C CA . HIS A 1 203 ? 1.673 6.677 -18.830 1.00 83.19 203 HIS A CA 1
ATOM 1571 C C . HIS A 1 203 ? 1.484 6.796 -20.350 1.00 83.19 203 HIS A C 1
ATOM 1573 O O . HIS A 1 203 ? 0.413 7.192 -20.807 1.00 83.19 203 HIS A O 1
ATOM 1579 N N . GLN A 1 204 ? 2.502 6.467 -21.148 1.00 85.12 204 GLN A N 1
ATOM 1580 C CA . GLN A 1 204 ? 2.371 6.471 -22.603 1.00 85.12 204 GLN A CA 1
ATOM 1581 C C . GLN A 1 204 ? 1.518 5.282 -23.049 1.00 85.12 204 GLN A C 1
ATOM 1583 O O . GLN A 1 204 ? 1.772 4.136 -22.659 1.00 85.12 204 GLN A O 1
ATOM 1588 N N . ALA A 1 205 ? 0.506 5.561 -23.873 1.00 83.62 205 ALA A N 1
ATOM 1589 C CA . ALA A 1 205 ? -0.302 4.525 -24.493 1.00 83.62 205 ALA A CA 1
ATOM 1590 C C . ALA A 1 205 ? 0.600 3.655 -25.373 1.00 83.62 205 ALA A C 1
ATOM 1592 O O . ALA A 1 205 ? 1.267 4.167 -26.267 1.00 83.62 205 ALA A O 1
ATOM 1593 N N . ARG A 1 206 ? 0.619 2.351 -25.086 1.00 86.25 206 ARG A N 1
ATOM 1594 C CA . ARG A 1 206 ? 1.366 1.359 -25.860 1.00 86.25 206 ARG A CA 1
ATOM 1595 C C . ARG A 1 206 ? 0.435 0.367 -26.513 1.00 86.25 206 ARG A C 1
ATOM 1597 O O . ARG A 1 206 ? -0.466 -0.164 -25.839 1.00 86.25 206 ARG A O 1
ATOM 1604 N N . ASP A 1 207 ? 0.699 0.077 -27.778 1.00 90.88 207 ASP A N 1
ATOM 1605 C CA . ASP A 1 207 ? -0.009 -0.965 -28.511 1.00 90.88 207 ASP A CA 1
ATOM 1606 C C . ASP A 1 207 ? 0.404 -2.378 -28.038 1.00 90.88 207 ASP A C 1
ATOM 1608 O O . ASP A 1 207 ? 1.214 -2.565 -27.122 1.00 90.88 207 ASP A O 1
ATOM 1612 N N . SER A 1 208 ? -0.187 -3.418 -28.630 1.00 89.75 208 SER A N 1
ATOM 1613 C CA . SER A 1 208 ? 0.135 -4.801 -28.267 1.00 89.75 208 SER A CA 1
ATOM 1614 C C . SER A 1 208 ? 1.569 -5.212 -28.616 1.00 89.75 208 SER A C 1
ATOM 1616 O O . SER A 1 208 ? 2.145 -6.054 -27.924 1.00 89.75 208 SER A O 1
ATOM 1618 N N . ASN A 1 209 ? 2.141 -4.662 -29.688 1.00 92.69 209 ASN A N 1
ATOM 1619 C CA . ASN A 1 209 ? 3.476 -5.005 -30.170 1.00 92.69 209 ASN A CA 1
ATOM 1620 C C . ASN A 1 209 ? 4.554 -4.362 -29.298 1.00 92.69 209 ASN A C 1
ATOM 1622 O O . ASN A 1 209 ? 5.487 -5.051 -28.893 1.00 92.69 209 ASN A O 1
ATOM 1626 N N . GLU A 1 210 ? 4.389 -3.098 -28.923 1.00 90.06 210 GLU A N 1
ATOM 1627 C CA . GLU A 1 210 ? 5.269 -2.387 -27.995 1.00 90.06 210 GLU A CA 1
ATOM 1628 C C . GLU A 1 210 ? 5.288 -3.060 -26.620 1.00 90.06 210 GLU A C 1
ATOM 1630 O O . GLU A 1 210 ? 6.352 -3.276 -26.041 1.00 90.06 210 GLU A O 1
ATOM 1635 N N . ARG A 1 211 ? 4.128 -3.497 -26.112 1.00 89.12 211 ARG A N 1
ATOM 1636 C CA . ARG A 1 211 ? 4.071 -4.276 -24.861 1.00 89.12 211 ARG A CA 1
ATOM 1637 C C . ARG A 1 211 ? 4.861 -5.580 -24.973 1.00 89.12 211 ARG A C 1
ATOM 1639 O O . ARG A 1 211 ? 5.669 -5.879 -24.096 1.00 89.12 211 ARG A O 1
ATOM 1646 N N . ARG A 1 212 ? 4.659 -6.350 -26.051 1.00 92.19 212 ARG A N 1
ATOM 1647 C CA . ARG A 1 212 ? 5.406 -7.597 -26.313 1.00 92.19 212 ARG A CA 1
ATOM 1648 C C . ARG A 1 212 ? 6.906 -7.346 -26.433 1.00 92.19 212 ARG A C 1
ATOM 1650 O O . ARG A 1 212 ? 7.693 -8.132 -25.912 1.00 92.19 212 ARG A O 1
ATOM 1657 N N . PHE A 1 213 ? 7.292 -6.252 -27.083 1.00 93.56 213 PHE A N 1
ATOM 1658 C CA . PHE A 1 213 ? 8.682 -5.841 -27.205 1.00 93.56 213 PHE A CA 1
ATOM 1659 C C . PHE A 1 213 ? 9.295 -5.533 -25.839 1.00 93.56 213 PHE A C 1
ATOM 1661 O O . PHE A 1 213 ? 10.364 -6.044 -25.526 1.00 93.56 213 PHE A O 1
ATOM 1668 N N . GLY A 1 214 ? 8.581 -4.811 -24.978 1.00 92.69 214 GLY A N 1
ATOM 1669 C CA . GLY A 1 214 ? 8.990 -4.570 -23.596 1.00 92.69 214 GLY A CA 1
ATOM 1670 C C . GLY A 1 214 ? 9.270 -5.851 -22.799 1.00 92.69 214 GLY A C 1
ATOM 1671 O O . GLY A 1 214 ? 10.316 -5.985 -22.162 1.00 92.69 214 GLY A O 1
ATOM 1672 N N . PHE A 1 215 ? 8.385 -6.849 -22.899 1.00 92.44 215 PHE A N 1
ATOM 1673 C CA . PHE A 1 215 ? 8.620 -8.168 -22.294 1.00 92.44 215 PHE A CA 1
ATOM 1674 C C . PHE A 1 215 ? 9.826 -8.894 -22.896 1.00 92.44 215 PHE A C 1
ATOM 1676 O O . PHE A 1 215 ? 10.545 -9.586 -22.174 1.00 92.44 215 PHE A O 1
ATOM 1683 N N . LEU A 1 216 ? 10.068 -8.741 -24.202 1.00 94.62 216 LEU A N 1
ATOM 1684 C CA . LEU A 1 216 ? 11.257 -9.289 -24.846 1.00 94.62 216 LEU A CA 1
ATOM 1685 C C . LEU A 1 216 ? 12.532 -8.652 -24.278 1.00 94.62 216 LEU A C 1
ATOM 1687 O O . LEU A 1 216 ? 13.464 -9.389 -23.965 1.00 94.62 216 LEU A O 1
ATOM 1691 N N . LEU A 1 217 ? 12.554 -7.329 -24.077 1.00 94.00 217 LEU A N 1
ATOM 1692 C CA . LEU A 1 217 ? 13.693 -6.631 -23.468 1.00 94.00 217 LEU A CA 1
ATOM 1693 C C . LEU A 1 217 ? 14.024 -7.195 -22.082 1.00 94.00 217 LEU A C 1
ATOM 1695 O O . LEU A 1 217 ? 15.178 -7.529 -21.824 1.00 94.00 217 LEU A O 1
ATOM 1699 N N . GLU A 1 218 ? 13.023 -7.376 -21.213 1.00 91.19 218 GLU A N 1
ATOM 1700 C CA . GLU A 1 218 ? 13.239 -7.980 -19.889 1.00 91.19 218 GLU A CA 1
ATOM 1701 C C . GLU A 1 218 ? 13.727 -9.423 -19.978 1.00 91.19 218 GLU A C 1
ATOM 1703 O O . GLU A 1 218 ? 14.670 -9.804 -19.283 1.00 91.19 218 GLU A O 1
ATOM 1708 N N . ARG A 1 219 ? 13.096 -10.232 -20.837 1.00 93.50 219 ARG A N 1
ATOM 1709 C CA . ARG A 1 219 ? 13.417 -11.656 -20.966 1.00 93.50 219 ARG A CA 1
ATOM 1710 C C . ARG A 1 219 ? 14.846 -11.872 -21.452 1.00 93.50 219 ARG A C 1
ATOM 1712 O O . ARG A 1 219 ? 15.526 -12.761 -20.950 1.00 93.50 219 ARG A O 1
ATOM 1719 N N . MET A 1 220 ? 15.290 -11.060 -22.408 1.00 93.50 220 MET A N 1
ATOM 1720 C CA . MET A 1 220 ? 16.642 -11.129 -22.966 1.00 93.50 220 MET A CA 1
ATOM 1721 C C . MET A 1 220 ? 17.658 -10.314 -22.151 1.00 93.50 220 MET A C 1
ATOM 1723 O O . MET A 1 220 ? 18.846 -10.347 -22.455 1.00 93.50 220 MET A O 1
ATOM 1727 N N . LYS A 1 221 ? 17.208 -9.588 -21.114 1.00 91.50 221 LYS A N 1
ATOM 1728 C CA . LYS A 1 221 ? 18.016 -8.643 -20.324 1.00 91.50 221 LYS A CA 1
ATOM 1729 C C . LYS A 1 221 ? 18.726 -7.608 -21.202 1.00 91.50 221 LYS A C 1
ATOM 1731 O O . LYS A 1 221 ? 19.886 -7.274 -20.979 1.00 91.50 221 LYS A O 1
ATOM 1736 N N . TRP A 1 222 ? 18.043 -7.125 -22.235 1.00 94.62 222 TRP A N 1
ATOM 1737 C CA . TRP A 1 222 ? 18.554 -6.058 -23.086 1.00 94.62 222 TRP A CA 1
ATOM 1738 C C . TRP A 1 222 ? 18.255 -4.706 -22.453 1.00 94.62 222 TRP A C 1
ATOM 1740 O O . TRP A 1 222 ? 17.109 -4.395 -22.127 1.00 94.62 222 TRP A O 1
ATOM 1750 N N . THR A 1 223 ? 19.285 -3.876 -22.331 1.00 93.06 223 THR A N 1
ATOM 1751 C CA . THR A 1 223 ? 19.178 -2.583 -21.659 1.00 93.06 223 THR A CA 1
ATOM 1752 C C . THR A 1 223 ? 19.075 -1.472 -22.683 1.00 93.06 223 THR A C 1
ATOM 1754 O O . THR A 1 223 ? 19.855 -1.405 -23.635 1.00 93.06 223 THR A O 1
ATOM 1757 N N . ARG A 1 224 ? 18.106 -0.577 -22.499 1.00 93.81 224 ARG A N 1
ATOM 1758 C CA . ARG A 1 224 ? 17.934 0.587 -23.368 1.00 93.81 224 ARG A CA 1
ATOM 1759 C C . ARG A 1 224 ? 19.001 1.637 -23.064 1.00 93.81 224 ARG A C 1
ATOM 1761 O O . ARG A 1 224 ? 19.260 1.962 -21.908 1.00 93.81 224 ARG A O 1
ATOM 1768 N N . CYS A 1 225 ? 19.607 2.186 -24.111 1.00 94.56 225 CYS A N 1
ATOM 1769 C CA . CYS A 1 225 ? 20.587 3.255 -23.981 1.00 94.56 225 CYS A CA 1
ATOM 1770 C C . CYS A 1 225 ? 19.931 4.518 -23.389 1.00 94.56 225 CYS A C 1
ATOM 1772 O O . CYS A 1 225 ? 18.939 4.986 -23.951 1.00 94.56 225 CYS A O 1
ATOM 1774 N N . PRO A 1 226 ? 20.502 5.147 -22.345 1.00 92.56 226 PRO A N 1
ATOM 1775 C CA . PRO A 1 226 ? 19.938 6.359 -21.747 1.00 92.56 226 PRO A CA 1
ATOM 1776 C C . PRO A 1 226 ? 20.017 7.593 -22.661 1.00 92.56 226 PRO A C 1
ATOM 1778 O O . PRO A 1 226 ? 19.361 8.592 -22.397 1.00 92.56 226 PRO A O 1
ATOM 1781 N N . GLY A 1 227 ? 20.837 7.555 -23.719 1.00 91.88 227 GLY A N 1
ATOM 1782 C CA . GLY A 1 227 ? 20.972 8.660 -24.673 1.00 91.88 227 GLY A CA 1
ATOM 1783 C C . GLY A 1 227 ? 19.949 8.626 -25.811 1.00 91.88 227 GLY A C 1
ATOM 1784 O O . GLY A 1 227 ? 19.365 9.651 -26.133 1.00 91.88 227 GLY A O 1
ATOM 1785 N N . CYS A 1 228 ? 19.742 7.462 -26.436 1.00 93.88 228 CYS A N 1
ATOM 1786 C CA . CYS A 1 228 ? 18.887 7.332 -27.628 1.00 93.88 228 CYS A CA 1
ATOM 1787 C C . CYS A 1 228 ? 17.707 6.360 -27.468 1.00 93.88 228 CYS A C 1
ATOM 1789 O O . CYS A 1 228 ? 16.941 6.169 -28.409 1.00 93.88 228 CYS A O 1
ATOM 1791 N N . GLY A 1 229 ? 17.583 5.680 -26.326 1.00 91.31 229 GLY A N 1
ATOM 1792 C CA . GLY A 1 229 ? 16.506 4.728 -26.051 1.00 91.31 229 GLY A CA 1
ATOM 1793 C C . GLY A 1 229 ? 16.574 3.409 -26.827 1.00 91.31 229 GLY A C 1
ATOM 1794 O O . GLY A 1 229 ? 15.707 2.558 -26.626 1.00 91.31 229 GLY A O 1
ATOM 1795 N N . GLN A 1 230 ? 17.567 3.209 -27.699 1.00 93.12 230 GLN A N 1
ATOM 1796 C CA . GLN A 1 230 ? 17.720 1.960 -28.448 1.00 93.12 230 GLN A CA 1
ATOM 1797 C C . GLN A 1 230 ? 18.174 0.824 -27.519 1.00 93.12 230 GLN A C 1
ATOM 1799 O O . GLN A 1 230 ? 19.041 1.055 -26.669 1.00 93.12 230 GLN A O 1
ATOM 1804 N N . PRO A 1 231 ? 17.609 -0.387 -27.647 1.00 93.88 231 PRO A N 1
ATOM 1805 C CA . PRO A 1 231 ? 18.022 -1.535 -26.853 1.00 93.88 231 PRO A CA 1
ATOM 1806 C C . PRO A 1 231 ? 19.414 -2.008 -27.266 1.00 93.88 231 PRO A C 1
ATOM 1808 O O . PRO A 1 231 ? 19.755 -2.046 -28.449 1.00 93.88 231 PRO A O 1
ATOM 1811 N N . VAL A 1 232 ? 20.214 -2.379 -26.274 1.00 94.25 232 VAL A N 1
ATOM 1812 C CA . VAL A 1 232 ? 21.574 -2.875 -26.458 1.00 94.25 232 VAL A CA 1
ATOM 1813 C C . VAL A 1 232 ? 21.665 -4.273 -25.861 1.00 94.25 232 VAL A C 1
ATOM 1815 O O . VAL A 1 232 ? 21.413 -4.488 -24.671 1.00 94.25 232 VAL A O 1
ATOM 1818 N N . GLU A 1 233 ? 22.042 -5.228 -26.704 1.00 94.12 233 GLU A N 1
ATOM 1819 C CA . GLU A 1 233 ? 22.408 -6.576 -26.291 1.00 94.12 233 GLU A CA 1
ATOM 1820 C C . GLU A 1 233 ? 23.875 -6.609 -25.853 1.00 94.12 233 GLU A C 1
ATOM 1822 O O . GLU A 1 233 ? 24.747 -6.045 -26.517 1.00 94.12 233 GLU A O 1
ATOM 1827 N N . ARG A 1 234 ? 24.150 -7.298 -24.742 1.00 92.00 234 ARG A N 1
ATOM 1828 C CA . ARG A 1 234 ? 25.509 -7.570 -24.274 1.00 92.00 234 ARG A CA 1
ATOM 1829 C C . ARG A 1 234 ? 25.766 -9.069 -24.336 1.00 92.00 234 ARG A C 1
ATOM 1831 O O . ARG A 1 234 ? 25.179 -9.825 -23.571 1.00 92.00 234 ARG A O 1
ATOM 1838 N N . ILE A 1 235 ? 26.665 -9.479 -25.227 1.00 88.44 235 ILE A N 1
ATOM 1839 C CA . ILE A 1 235 ? 27.009 -10.894 -25.433 1.00 88.44 235 ILE A CA 1
ATOM 1840 C C . ILE A 1 235 ? 27.990 -11.378 -24.352 1.00 88.44 235 ILE A C 1
ATOM 1842 O O . ILE A 1 235 ? 27.782 -12.422 -23.742 1.00 88.44 235 ILE A O 1
ATOM 1846 N N . ALA A 1 236 ? 29.055 -10.611 -24.089 1.00 84.56 236 ALA A N 1
ATOM 1847 C CA . ALA A 1 236 ? 30.075 -10.910 -23.080 1.00 84.56 236 ALA A CA 1
ATOM 1848 C C . ALA A 1 236 ? 30.856 -9.637 -22.688 1.00 84.56 236 ALA A C 1
ATOM 1850 O O . ALA A 1 236 ? 30.662 -8.578 -23.281 1.00 84.56 236 ALA A O 1
ATOM 1851 N N . GLY A 1 237 ? 31.755 -9.740 -21.701 1.00 86.19 237 GLY A N 1
ATOM 1852 C CA . GLY A 1 237 ? 32.712 -8.678 -21.355 1.00 86.19 237 GLY A CA 1
ATOM 1853 C C . GLY A 1 237 ? 32.231 -7.665 -20.308 1.00 86.19 237 GLY A C 1
ATOM 1854 O O . GLY A 1 237 ? 31.420 -7.997 -19.436 1.00 86.19 237 GLY A O 1
ATOM 1855 N N . CYS A 1 238 ? 32.788 -6.448 -20.371 1.00 84.56 238 CYS A N 1
ATOM 1856 C CA . CYS A 1 238 ? 32.559 -5.367 -19.404 1.00 84.56 238 CYS A CA 1
ATOM 1857 C C . CYS A 1 238 ? 31.077 -4.957 -19.336 1.00 84.56 238 CYS A C 1
ATOM 1859 O O . CYS A 1 238 ? 30.345 -5.074 -20.318 1.00 84.56 238 CYS A O 1
ATOM 1861 N N . ARG A 1 239 ? 30.631 -4.479 -18.166 1.00 87.50 239 ARG A N 1
ATOM 1862 C CA . ARG A 1 239 ? 29.259 -3.968 -17.987 1.00 87.50 239 ARG A CA 1
ATOM 1863 C C . ARG A 1 239 ? 29.083 -2.607 -18.651 1.00 87.50 239 ARG A C 1
ATOM 1865 O O . ARG A 1 239 ? 27.995 -2.321 -19.132 1.00 87.50 239 ARG A O 1
ATOM 1872 N N . ASP A 1 240 ? 30.129 -1.789 -18.688 1.00 90.19 240 ASP A N 1
ATOM 1873 C CA . ASP A 1 240 ? 30.089 -0.496 -19.361 1.00 90.19 240 ASP A CA 1
ATOM 1874 C C . ASP A 1 240 ? 30.230 -0.697 -20.871 1.00 90.19 240 ASP A C 1
ATOM 1876 O O . ASP A 1 240 ? 31.229 -1.223 -21.362 1.00 90.19 240 ASP A O 1
ATOM 1880 N N . VAL A 1 241 ? 29.189 -0.308 -21.603 1.00 91.31 241 VAL A N 1
ATOM 1881 C CA . VAL A 1 241 ? 29.065 -0.509 -23.047 1.00 91.31 241 VAL A CA 1
ATOM 1882 C C . VAL A 1 241 ? 28.874 0.829 -23.753 1.00 91.31 241 VAL A C 1
ATOM 1884 O O . VAL A 1 241 ? 28.296 1.771 -23.205 1.00 91.31 241 VAL A O 1
ATOM 1887 N N . ILE A 1 242 ? 29.348 0.914 -24.995 1.00 92.12 242 ILE A N 1
ATOM 1888 C CA . ILE A 1 242 ? 29.158 2.082 -25.858 1.00 92.12 242 ILE A CA 1
ATOM 1889 C C . ILE A 1 242 ? 28.020 1.772 -26.830 1.00 92.12 242 ILE A C 1
ATOM 1891 O O . ILE A 1 242 ? 28.085 0.822 -27.608 1.00 92.12 242 ILE A O 1
ATOM 1895 N N . CYS A 1 243 ? 26.957 2.573 -26.786 1.00 94.75 243 CYS A N 1
ATOM 1896 C CA . CYS A 1 243 ? 25.868 2.482 -27.753 1.00 94.75 243 CYS A CA 1
ATOM 1897 C C . CYS A 1 243 ? 26.332 2.929 -29.150 1.00 94.75 243 CYS A C 1
ATOM 1899 O O . CYS A 1 243 ? 27.237 3.750 -29.274 1.00 94.75 243 CYS A O 1
ATOM 1901 N N . ARG A 1 244 ? 25.634 2.503 -30.212 1.00 94.06 244 ARG A N 1
ATOM 1902 C CA . ARG A 1 244 ? 25.861 2.983 -31.592 1.00 94.06 244 ARG A CA 1
ATOM 1903 C C . ARG A 1 244 ? 25.750 4.508 -31.740 1.00 94.06 244 ARG A C 1
ATOM 1905 O O . ARG A 1 244 ? 26.322 5.064 -32.665 1.00 94.06 244 ARG A O 1
ATOM 1912 N N . CYS A 1 245 ? 25.043 5.182 -30.829 1.00 95.56 245 CYS A N 1
ATOM 1913 C CA . CYS A 1 245 ? 24.972 6.647 -30.778 1.00 95.56 245 CYS A CA 1
ATOM 1914 C C . CYS A 1 245 ? 26.179 7.317 -30.086 1.00 95.56 245 CYS A C 1
ATOM 1916 O O . CYS A 1 245 ? 26.181 8.531 -29.926 1.00 95.56 245 CYS A O 1
ATOM 1918 N N . GLY A 1 246 ? 27.169 6.546 -29.622 1.00 92.94 246 GLY A N 1
ATOM 1919 C CA . GLY A 1 246 ? 28.371 7.037 -28.939 1.00 92.94 246 GLY A CA 1
ATOM 1920 C C . GLY A 1 246 ? 28.251 7.180 -27.417 1.00 92.94 246 GLY A C 1
ATOM 1921 O O . GLY A 1 246 ? 29.239 7.478 -26.752 1.00 92.94 246 GLY A O 1
ATOM 1922 N N . ARG A 1 247 ? 27.073 6.949 -26.822 1.00 93.44 247 ARG A N 1
ATOM 1923 C CA . ARG A 1 247 ? 26.888 7.058 -25.364 1.00 93.44 247 ARG A CA 1
ATOM 1924 C C . ARG A 1 247 ? 27.494 5.857 -24.628 1.00 93.44 247 ARG A C 1
ATOM 1926 O O . ARG A 1 247 ? 27.053 4.731 -24.853 1.00 93.44 247 ARG A O 1
ATOM 1933 N N . LEU A 1 248 ? 28.416 6.118 -23.700 1.00 91.69 248 LEU A N 1
ATOM 1934 C CA . LEU A 1 248 ? 28.913 5.154 -22.710 1.00 91.69 248 LEU A CA 1
ATOM 1935 C C . LEU A 1 248 ? 27.950 5.073 -21.511 1.00 91.69 248 LEU A C 1
ATOM 1937 O O . LEU A 1 248 ? 27.530 6.111 -20.986 1.00 91.69 248 LEU A O 1
ATOM 1941 N N . PHE A 1 249 ? 27.576 3.860 -21.101 1.00 92.44 249 PHE A N 1
ATOM 1942 C CA . PHE A 1 249 ? 26.670 3.616 -19.973 1.00 92.44 249 PHE A CA 1
ATOM 1943 C C . PHE A 1 249 ? 26.829 2.191 -19.413 1.00 92.44 249 PHE A C 1
ATOM 1945 O O . PHE A 1 249 ? 27.276 1.293 -20.126 1.00 92.44 249 PHE A O 1
ATOM 1952 N N . CYS A 1 250 ? 26.430 1.971 -18.158 1.00 91.31 250 CYS A N 1
ATOM 1953 C CA . CYS A 1 250 ? 26.419 0.639 -17.552 1.00 91.31 250 CYS A CA 1
ATOM 1954 C C . CYS A 1 250 ? 25.212 -0.163 -18.056 1.00 91.31 250 CYS A C 1
ATOM 1956 O O . CYS A 1 250 ? 24.065 0.252 -17.877 1.00 91.31 250 CYS A O 1
ATOM 1958 N N . HIS A 1 251 ? 25.459 -1.325 -18.662 1.00 92.12 251 HIS A N 1
ATOM 1959 C CA . HIS A 1 251 ? 24.432 -2.224 -19.189 1.00 92.12 251 HIS A CA 1
ATOM 1960 C C . HIS A 1 251 ? 23.530 -2.783 -18.086 1.00 92.12 251 HIS A C 1
ATOM 1962 O O . HIS A 1 251 ? 22.323 -2.831 -18.275 1.00 92.12 251 HIS A O 1
ATOM 1968 N N . ASP A 1 252 ? 24.065 -3.122 -16.914 1.00 88.69 252 ASP A N 1
ATOM 1969 C CA . ASP A 1 252 ? 23.258 -3.697 -15.827 1.00 88.69 252 ASP A CA 1
ATOM 1970 C C . ASP A 1 252 ? 22.365 -2.631 -15.153 1.00 88.69 252 ASP A C 1
ATOM 1972 O O . ASP A 1 252 ? 21.225 -2.908 -14.784 1.00 88.69 252 ASP A O 1
ATOM 1976 N N . CYS A 1 253 ? 22.857 -1.392 -15.034 1.00 85.31 253 CYS A N 1
ATOM 1977 C CA . CYS A 1 253 ? 22.156 -0.296 -14.351 1.00 85.31 253 CYS A CA 1
ATOM 1978 C C . CYS A 1 253 ? 21.321 0.591 -15.294 1.00 85.31 253 CYS A C 1
ATOM 1980 O O . CYS A 1 253 ? 20.517 1.403 -14.831 1.00 85.31 253 CYS A O 1
ATOM 1982 N N . GLY A 1 254 ? 21.570 0.538 -16.607 1.00 86.06 254 GLY A N 1
ATOM 1983 C CA . GLY A 1 254 ? 20.969 1.439 -17.601 1.00 86.06 254 GLY A CA 1
ATOM 1984 C C . GLY A 1 254 ? 21.275 2.926 -17.382 1.00 86.06 254 GLY A C 1
ATOM 1985 O O . GLY A 1 254 ? 20.538 3.783 -17.864 1.00 86.06 254 GLY A O 1
ATOM 1986 N N . SER A 1 255 ? 22.333 3.232 -16.629 1.00 86.19 255 SER A N 1
ATOM 1987 C CA . SER A 1 255 ? 22.669 4.574 -16.133 1.00 86.19 255 SER A CA 1
ATOM 1988 C C . SER A 1 255 ? 24.129 4.928 -16.439 1.00 86.19 255 SER A C 1
ATOM 1990 O O . SER A 1 255 ? 24.789 4.221 -17.199 1.00 86.19 255 SER A O 1
ATOM 1992 N N . SER A 1 256 ? 24.639 6.040 -15.898 1.00 84.12 256 SER A N 1
ATOM 1993 C CA . SER A 1 256 ? 26.032 6.470 -16.093 1.00 84.12 256 SER A CA 1
ATOM 1994 C C . SER A 1 256 ? 27.042 5.334 -15.864 1.00 84.12 256 SER A C 1
ATOM 1996 O O . SER A 1 256 ? 26.802 4.483 -15.004 1.00 84.12 256 SER A O 1
ATOM 1998 N N . PRO A 1 257 ? 28.158 5.315 -16.615 1.00 82.19 257 PRO A N 1
ATOM 1999 C CA . PRO A 1 257 ? 29.197 4.311 -16.425 1.00 82.19 257 PRO A CA 1
ATOM 2000 C C . PRO A 1 257 ? 29.821 4.421 -15.034 1.00 82.19 257 PRO A C 1
ATOM 2002 O O . PRO A 1 257 ? 29.876 5.508 -14.450 1.00 82.19 257 PRO A O 1
ATOM 2005 N N . HIS A 1 258 ? 30.309 3.300 -14.514 1.00 73.38 258 HIS A N 1
ATOM 2006 C CA . HIS A 1 258 ? 30.989 3.267 -13.224 1.00 73.38 258 HIS A CA 1
ATOM 2007 C C . HIS A 1 258 ? 32.476 3.566 -13.432 1.00 73.38 258 HIS A C 1
ATOM 2009 O O . HIS A 1 258 ? 33.280 2.658 -13.599 1.00 73.38 258 HIS A O 1
ATOM 2015 N N . LEU A 1 259 ? 32.833 4.854 -13.453 1.00 62.59 259 LEU A N 1
ATOM 2016 C CA . LEU A 1 259 ? 34.179 5.298 -13.832 1.00 62.59 259 LEU A CA 1
ATOM 2017 C C . LEU A 1 259 ? 35.291 4.859 -12.860 1.00 62.59 259 LEU A C 1
ATOM 2019 O O . LEU A 1 259 ? 36.412 4.686 -13.320 1.00 62.59 259 LEU A O 1
ATOM 2023 N N . ASP A 1 260 ? 34.995 4.608 -11.575 1.00 53.91 260 ASP A N 1
ATOM 2024 C CA . ASP A 1 260 ? 36.052 4.384 -10.567 1.00 53.91 260 ASP A CA 1
ATOM 2025 C C . ASP A 1 260 ? 35.785 3.290 -9.519 1.00 53.91 260 ASP A C 1
ATOM 2027 O O . ASP A 1 260 ? 36.622 3.054 -8.651 1.00 53.91 260 ASP A O 1
ATOM 2031 N N . ASP A 1 261 ? 34.657 2.576 -9.564 1.00 49.75 261 ASP A N 1
ATOM 2032 C CA . ASP A 1 261 ? 34.372 1.580 -8.528 1.00 49.75 261 ASP A CA 1
ATOM 2033 C C . ASP A 1 261 ? 33.428 0.486 -9.027 1.00 49.75 261 ASP A C 1
ATOM 2035 O O . ASP A 1 261 ? 32.211 0.661 -9.139 1.00 49.75 261 ASP A O 1
ATOM 2039 N N . CYS A 1 262 ? 34.002 -0.674 -9.341 1.00 50.16 262 CYS A N 1
ATOM 2040 C CA . CYS A 1 262 ? 33.259 -1.882 -9.678 1.00 50.16 262 CYS A CA 1
ATOM 2041 C C . CYS A 1 262 ? 32.628 -2.490 -8.412 1.00 50.16 262 CYS A C 1
ATOM 2043 O O . CYS A 1 262 ? 32.925 -3.624 -8.042 1.00 50.16 262 CYS A O 1
ATOM 2045 N N . ARG A 1 263 ? 31.709 -1.769 -7.760 1.00 48.03 263 ARG A N 1
ATOM 2046 C CA . ARG A 1 263 ? 30.889 -2.253 -6.636 1.00 48.03 263 ARG A CA 1
ATOM 2047 C C . ARG A 1 263 ? 29.749 -3.174 -7.104 1.00 48.03 263 ARG A C 1
ATOM 2049 O O . ARG A 1 263 ? 28.602 -3.040 -6.699 1.00 48.03 263 ARG A O 1
ATOM 2056 N N . HIS A 1 264 ? 30.070 -4.131 -7.974 1.00 51.56 264 HIS A N 1
ATOM 2057 C CA . HIS A 1 264 ? 29.209 -5.270 -8.288 1.00 51.56 264 HIS A CA 1
ATOM 2058 C C . HIS A 1 264 ? 30.007 -6.558 -8.036 1.00 51.56 264 HIS A C 1
ATOM 2060 O O . HIS A 1 264 ? 31.125 -6.654 -8.546 1.00 51.56 264 HIS A O 1
ATOM 2066 N N . PRO A 1 265 ? 29.474 -7.574 -7.326 1.00 45.34 265 PRO A N 1
ATOM 2067 C CA . PRO A 1 265 ? 30.270 -8.680 -6.768 1.00 45.34 265 PRO A CA 1
ATOM 2068 C C . PRO A 1 265 ? 30.958 -9.621 -7.778 1.00 45.34 265 PRO A C 1
ATOM 2070 O O . PRO A 1 265 ? 31.533 -10.628 -7.381 1.00 45.34 265 PRO A O 1
ATOM 2073 N N . THR A 1 266 ? 30.878 -9.364 -9.087 1.00 50.81 266 THR A N 1
ATOM 2074 C CA . THR A 1 266 ? 31.189 -10.362 -10.122 1.00 50.81 266 THR A CA 1
ATOM 2075 C C . THR A 1 266 ? 31.720 -9.774 -11.435 1.00 50.81 266 THR A C 1
ATOM 2077 O O . THR A 1 266 ? 31.160 -10.054 -12.488 1.00 50.81 266 THR A O 1
ATOM 2080 N N . ASN A 1 267 ? 32.754 -8.923 -11.456 1.00 45.09 267 ASN A N 1
ATOM 2081 C CA . ASN A 1 267 ? 33.625 -8.923 -12.649 1.00 45.09 267 ASN A CA 1
ATOM 2082 C C . ASN A 1 267 ? 34.989 -8.257 -12.434 1.00 45.09 267 ASN A C 1
ATOM 2084 O O . ASN A 1 267 ? 35.059 -7.089 -12.069 1.00 45.09 267 ASN A O 1
ATOM 2088 N N . ARG A 1 268 ? 36.063 -9.001 -12.722 1.00 46.94 268 ARG A N 1
ATOM 2089 C CA . ARG A 1 268 ? 37.474 -8.651 -12.480 1.00 46.94 268 ARG A CA 1
ATOM 2090 C C . ARG A 1 268 ? 38.243 -8.386 -13.792 1.00 46.94 268 ARG A C 1
ATOM 2092 O O . ARG A 1 268 ? 39.415 -8.721 -13.878 1.00 46.94 268 ARG A O 1
ATOM 2099 N N . TYR A 1 269 ? 37.592 -7.839 -14.827 1.00 50.09 269 TYR A N 1
ATOM 2100 C CA . TYR A 1 269 ? 38.186 -7.783 -16.179 1.00 50.09 269 TYR A CA 1
ATOM 2101 C C . TYR A 1 269 ? 38.268 -6.404 -16.859 1.00 50.09 269 TYR A C 1
ATOM 2103 O O . TYR A 1 269 ? 38.812 -6.324 -17.953 1.00 50.09 269 TYR A O 1
ATOM 2111 N N . CYS A 1 270 ? 37.826 -5.296 -16.254 1.00 45.81 270 CYS A N 1
ATOM 2112 C CA . CYS A 1 270 ? 37.909 -3.978 -16.916 1.00 45.81 270 CYS A CA 1
ATOM 2113 C C . CYS A 1 270 ? 39.185 -3.198 -16.532 1.00 45.81 270 CYS A C 1
ATOM 2115 O O . CYS A 1 270 ? 39.102 -2.051 -16.106 1.00 45.81 270 CYS A O 1
ATOM 2117 N N . ARG A 1 271 ? 40.375 -3.813 -16.653 1.00 42.62 271 ARG A N 1
ATOM 2118 C CA . ARG A 1 271 ? 41.661 -3.100 -16.476 1.00 42.62 271 ARG A CA 1
ATOM 2119 C C . ARG A 1 271 ? 42.732 -3.397 -17.531 1.00 42.62 271 ARG A C 1
ATOM 2121 O O . ARG A 1 271 ? 43.909 -3.190 -17.268 1.00 42.62 271 ARG A O 1
ATOM 2128 N N . GLU A 1 272 ? 42.341 -3.815 -18.732 1.00 42.84 272 GLU A N 1
ATOM 2129 C CA . GLU A 1 272 ? 43.269 -3.930 -19.866 1.00 42.84 272 GLU A CA 1
ATOM 2130 C C . GLU A 1 272 ? 42.723 -3.163 -21.069 1.00 42.84 272 GLU A C 1
ATOM 2132 O O . GLU A 1 272 ? 42.091 -3.709 -21.966 1.00 42.84 272 GLU A O 1
ATOM 2137 N N . GLY A 1 273 ? 42.919 -1.847 -21.044 1.00 44.78 273 GLY A N 1
ATOM 2138 C CA . GLY A 1 273 ? 42.427 -0.946 -22.080 1.00 44.78 273 GLY A CA 1
ATOM 2139 C C . GLY A 1 273 ? 43.292 0.293 -22.248 1.00 44.78 273 GLY A C 1
ATOM 2140 O O . GLY A 1 273 ? 42.748 1.385 -22.284 1.00 44.78 273 GLY A O 1
ATOM 2141 N N . LEU A 1 274 ? 44.619 0.125 -22.300 1.00 39.50 274 LEU A N 1
ATOM 2142 C CA . LEU A 1 274 ? 45.580 1.029 -22.954 1.00 39.50 274 LEU A CA 1
ATOM 2143 C C . LEU A 1 274 ? 46.968 0.355 -22.934 1.00 39.50 274 LEU A C 1
ATOM 2145 O O . LEU A 1 274 ? 47.577 0.269 -21.866 1.00 39.50 274 LEU A O 1
ATOM 2149 N N . PRO A 1 275 ? 47.492 -0.162 -24.062 1.00 44.75 275 PRO A N 1
ATOM 2150 C CA . PRO A 1 275 ? 48.866 -0.645 -24.091 1.00 44.75 275 PRO A CA 1
ATOM 2151 C C . PRO A 1 275 ? 49.832 0.543 -23.891 1.00 44.75 275 PRO A C 1
ATOM 2153 O O . PRO A 1 275 ? 49.623 1.605 -24.482 1.00 44.75 275 PRO A O 1
ATOM 2156 N N . PRO A 1 276 ? 50.925 0.390 -23.120 1.00 48.59 276 PRO A N 1
ATOM 2157 C CA . PRO A 1 276 ? 51.879 1.460 -22.785 1.00 48.59 276 PRO A CA 1
ATOM 2158 C C . PRO A 1 276 ? 52.760 1.911 -23.971 1.00 48.59 276 PRO A C 1
ATOM 2160 O O . PRO A 1 276 ? 53.791 2.559 -23.788 1.00 48.59 276 PRO A O 1
ATOM 2163 N N . VAL A 1 277 ? 52.374 1.585 -25.206 1.00 51.22 277 VAL A N 1
ATOM 2164 C CA . VAL A 1 277 ? 53.154 1.878 -26.415 1.00 51.22 277 VAL A CA 1
ATOM 2165 C C . VAL A 1 277 ? 53.145 3.366 -26.783 1.00 51.22 277 VAL A C 1
ATOM 2167 O O . VAL A 1 277 ? 54.120 3.846 -27.355 1.00 51.22 277 VAL A O 1
ATOM 2170 N N . CYS A 1 278 ? 52.122 4.136 -26.388 1.00 46.81 278 CYS A N 1
ATOM 2171 C CA . CYS A 1 278 ? 52.111 5.590 -26.608 1.00 46.81 278 CYS A CA 1
ATOM 2172 C C . CYS A 1 278 ? 53.049 6.348 -25.654 1.00 46.81 278 CYS A C 1
ATOM 2174 O O . CYS A 1 278 ? 53.638 7.353 -26.049 1.00 46.81 278 CYS A O 1
ATOM 2176 N N . SER A 1 279 ? 53.254 5.849 -24.432 1.00 51.16 279 SER A N 1
ATOM 2177 C CA . SER A 1 279 ? 54.152 6.472 -23.449 1.00 51.16 279 SER A CA 1
ATOM 2178 C C . SER A 1 279 ? 55.625 6.284 -23.826 1.00 51.16 279 SER A C 1
ATOM 2180 O O . SER A 1 279 ? 56.437 7.187 -23.641 1.00 51.16 279 SER A O 1
ATOM 2182 N N . LEU A 1 280 ? 55.971 5.133 -24.414 1.00 51.31 280 LEU A N 1
ATOM 2183 C CA . LEU A 1 280 ? 57.334 4.849 -24.874 1.00 51.31 280 LEU A CA 1
ATOM 2184 C C . LEU A 1 280 ? 57.697 5.630 -26.148 1.00 51.31 280 LEU A C 1
ATOM 2186 O O . LEU A 1 280 ? 58.836 6.073 -26.277 1.00 51.31 280 LEU A O 1
ATOM 2190 N N . PHE A 1 281 ? 56.737 5.894 -27.042 1.00 51.81 281 PHE A N 1
ATOM 2191 C CA . PHE A 1 281 ? 56.975 6.710 -28.242 1.00 51.81 281 PHE A CA 1
ATOM 2192 C C . PHE A 1 281 ? 57.339 8.168 -27.914 1.00 51.81 281 PHE A C 1
ATOM 2194 O O . PHE A 1 281 ? 58.228 8.739 -28.548 1.00 51.81 281 PHE A O 1
ATOM 2201 N N . PHE A 1 282 ? 56.721 8.762 -26.887 1.00 50.59 282 PHE A N 1
ATOM 2202 C CA . PHE A 1 282 ? 57.069 10.117 -26.439 1.00 50.59 282 PHE A CA 1
ATOM 2203 C C . PHE A 1 282 ? 58.431 10.185 -25.733 1.00 50.59 282 PHE A C 1
ATOM 2205 O O . PHE A 1 282 ? 59.155 11.169 -25.895 1.00 50.59 282 PHE A O 1
ATOM 2212 N N . ILE A 1 283 ? 58.824 9.139 -25.000 1.00 57.06 283 ILE A N 1
ATOM 2213 C CA . ILE A 1 283 ? 60.124 9.085 -24.311 1.00 57.06 283 ILE A CA 1
ATOM 2214 C C . ILE A 1 283 ? 61.269 8.906 -25.317 1.00 57.06 283 ILE A C 1
ATOM 2216 O O . ILE A 1 283 ? 62.291 9.578 -25.194 1.00 57.06 283 ILE A O 1
ATOM 2220 N N . VAL A 1 284 ? 61.105 8.075 -26.352 1.00 57.34 284 VAL A N 1
ATOM 2221 C CA . VAL A 1 284 ? 62.154 7.863 -27.369 1.00 57.34 284 VAL A CA 1
ATOM 2222 C C . VAL A 1 284 ? 62.376 9.115 -28.228 1.00 57.34 284 VAL A C 1
ATOM 2224 O O . VAL A 1 284 ? 63.523 9.465 -28.504 1.00 57.34 284 VAL A O 1
ATOM 2227 N N . MET A 1 285 ? 61.319 9.856 -28.579 1.00 54.97 285 MET A N 1
ATOM 2228 C CA . MET A 1 285 ? 61.458 11.087 -29.372 1.00 54.97 285 MET A CA 1
ATOM 2229 C C . MET A 1 285 ? 62.036 12.259 -28.567 1.00 54.97 285 MET A C 1
ATOM 2231 O O . MET A 1 285 ? 62.811 13.046 -29.103 1.00 54.97 285 MET A O 1
ATOM 2235 N N . THR A 1 286 ? 61.732 12.366 -27.271 1.00 57.59 286 THR A N 1
ATOM 2236 C CA . THR A 1 286 ? 62.292 13.433 -26.420 1.00 57.59 286 THR A CA 1
ATOM 2237 C C . THR A 1 286 ? 63.736 13.152 -25.993 1.00 57.59 286 THR A C 1
ATOM 2239 O O . THR A 1 286 ? 64.552 14.072 -25.975 1.00 57.59 286 THR A O 1
ATOM 2242 N N . ASN A 1 287 ? 64.102 11.888 -25.749 1.00 56.81 287 ASN A N 1
ATOM 2243 C CA . ASN A 1 287 ? 65.478 11.515 -25.398 1.00 56.81 287 ASN A CA 1
ATOM 2244 C C . ASN A 1 287 ? 66.413 11.416 -26.617 1.00 56.81 287 ASN A C 1
ATOM 2246 O O . ASN A 1 287 ? 67.604 11.702 -26.491 1.00 56.81 287 ASN A O 1
ATOM 2250 N N . GLY A 1 288 ? 65.896 11.080 -27.805 1.00 57.88 288 GLY A N 1
ATOM 2251 C CA . GLY A 1 288 ? 66.685 11.061 -29.043 1.00 57.88 288 GLY A CA 1
ATOM 2252 C C . GLY A 1 288 ? 67.116 12.457 -29.510 1.00 57.88 288 GLY A C 1
ATOM 2253 O O . GLY A 1 288 ? 68.237 12.638 -29.983 1.00 57.88 288 GLY A O 1
ATOM 2254 N N . VAL A 1 289 ? 66.269 13.471 -29.309 1.00 58.22 289 VAL A N 1
ATOM 2255 C CA . VAL A 1 289 ? 66.601 14.866 -29.643 1.00 58.22 289 VAL A CA 1
ATOM 2256 C C . VAL A 1 289 ? 67.605 15.449 -28.640 1.00 58.22 289 VAL A C 1
ATOM 2258 O O . VAL A 1 289 ? 68.524 16.159 -29.041 1.00 58.22 289 VAL A O 1
ATOM 2261 N N . PHE A 1 290 ? 67.517 15.085 -27.355 1.00 55.19 290 PHE A N 1
ATOM 2262 C CA . PHE A 1 290 ? 68.451 15.558 -26.322 1.00 55.19 290 PHE A CA 1
ATOM 2263 C C . PHE A 1 290 ? 69.891 15.051 -26.535 1.00 55.19 290 PHE A C 1
ATOM 2265 O O . PHE A 1 290 ? 70.853 15.789 -26.320 1.00 55.19 290 PHE A O 1
ATOM 2272 N N . TRP A 1 291 ? 70.055 13.820 -27.034 1.00 53.78 291 TRP A N 1
ATOM 2273 C CA . TRP A 1 291 ? 71.372 13.257 -27.360 1.00 53.78 291 TRP A CA 1
ATOM 2274 C C . TRP A 1 291 ? 72.027 13.897 -28.593 1.00 53.78 291 TRP A C 1
ATOM 2276 O O . TRP A 1 291 ? 73.248 14.062 -28.617 1.00 53.78 291 TRP A O 1
ATOM 2286 N N . LEU A 1 292 ? 71.241 14.335 -29.584 1.00 54.56 292 LEU A N 1
ATOM 2287 C CA . LEU A 1 292 ? 71.766 15.056 -30.752 1.00 54.56 292 LEU A CA 1
ATOM 2288 C C . LEU A 1 292 ? 72.295 16.456 -30.390 1.00 54.56 292 LEU A C 1
ATOM 2290 O O . LEU A 1 292 ? 73.305 16.887 -30.947 1.00 54.56 292 LEU A O 1
ATOM 2294 N N . PHE A 1 293 ? 71.688 17.141 -29.414 1.00 53.69 293 PHE A N 1
ATOM 2295 C CA . PHE A 1 293 ? 72.183 18.439 -28.934 1.00 53.69 293 PHE A CA 1
ATOM 2296 C C . PHE A 1 293 ? 73.433 18.326 -28.042 1.00 53.69 293 PHE A C 1
ATOM 2298 O O . PHE A 1 293 ? 74.308 19.190 -28.112 1.00 53.69 293 PHE A O 1
ATOM 2305 N N . LEU A 1 294 ? 73.578 17.250 -27.258 1.00 53.19 294 LEU A N 1
ATOM 2306 C CA . LEU A 1 294 ? 74.771 17.014 -26.430 1.00 53.19 294 LEU A CA 1
ATOM 2307 C C . LEU A 1 294 ? 76.006 16.611 -27.254 1.00 53.19 294 LEU A C 1
ATOM 2309 O O . LEU A 1 294 ? 77.106 17.081 -26.964 1.00 53.19 294 LEU A O 1
ATOM 2313 N N . PHE A 1 295 ? 75.844 15.827 -28.326 1.00 51.62 295 PHE A N 1
ATOM 2314 C CA . PHE A 1 295 ? 76.966 15.474 -29.209 1.00 51.62 295 PHE A CA 1
ATOM 2315 C C . PHE A 1 295 ? 77.457 16.637 -30.082 1.00 51.62 295 PHE A C 1
ATOM 2317 O O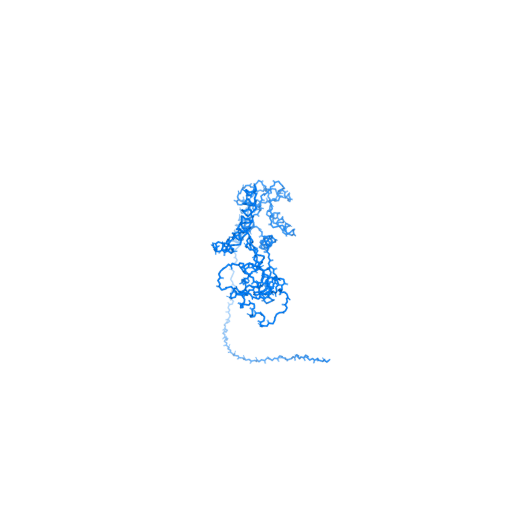 . PHE A 1 295 ? 78.624 16.654 -30.473 1.00 51.62 295 PHE A O 1
ATOM 2324 N N . CYS A 1 296 ? 76.611 17.633 -30.361 1.00 48.84 296 CYS A N 1
ATOM 2325 C CA . CYS A 1 296 ? 77.007 18.790 -31.165 1.00 48.84 296 CYS A CA 1
ATOM 2326 C C . CYS A 1 296 ? 77.798 19.851 -30.368 1.00 48.84 296 CYS A C 1
ATOM 2328 O O . CYS A 1 296 ? 78.518 20.645 -30.972 1.00 48.84 296 CYS A O 1
ATOM 2330 N N . SER A 1 297 ? 77.721 19.841 -29.031 1.00 53.16 297 SER A N 1
ATOM 2331 C CA . SER A 1 297 ? 78.447 20.780 -28.154 1.00 53.16 297 SER A CA 1
ATOM 2332 C C . SER A 1 297 ? 79.819 20.280 -27.681 1.00 53.16 297 SER A C 1
ATOM 2334 O O . SER A 1 297 ? 80.573 21.062 -27.114 1.00 53.16 297 SER A O 1
ATOM 2336 N N . LEU A 1 298 ? 80.176 19.012 -27.926 1.00 52.28 298 LEU A N 1
ATOM 2337 C CA . LEU A 1 298 ? 81.474 18.434 -27.530 1.00 52.28 298 LEU A CA 1
ATOM 2338 C C . LEU A 1 298 ? 82.503 18.330 -28.674 1.00 52.28 298 LEU A C 1
ATOM 2340 O O . LEU A 1 298 ? 83.568 17.746 -28.487 1.00 52.28 298 LEU A O 1
ATOM 2344 N N . ARG A 1 299 ? 82.195 18.860 -29.868 1.00 53.00 299 ARG A N 1
ATOM 2345 C CA . ARG A 1 299 ? 83.076 18.788 -31.053 1.00 53.00 299 ARG A CA 1
ATOM 2346 C C . ARG A 1 299 ? 83.412 20.153 -31.673 1.00 53.00 299 ARG A C 1
ATOM 2348 O O . ARG A 1 299 ? 83.601 20.239 -32.885 1.00 53.00 299 ARG A O 1
ATOM 2355 N N . ARG A 1 300 ? 83.491 21.203 -30.852 1.00 44.69 300 ARG A N 1
ATOM 2356 C CA . ARG A 1 300 ? 84.190 22.454 -31.186 1.00 44.69 300 ARG A CA 1
ATOM 2357 C C . ARG A 1 300 ? 85.398 22.625 -30.289 1.00 44.69 300 ARG A C 1
ATOM 2359 O O . ARG A 1 300 ? 85.239 22.367 -29.079 1.00 44.69 300 ARG A O 1
#

Organism: NCBI:txid2727402

Radius of gyration: 45.1 Å; Cα contacts (8 Å, |Δi|>4): 264; chains: 1; bounding box: 155×63×84 Å

Foldseek 3Di:
DDDDDDDDDDDDDDDDDDDDDDDDDDDDDDDDDDPDDDPVVVVVVVVVVVVVVVVVVPPPPFDWDQAPPVRDIDGPVQWLDAPVNPDPHTHGLVVVQVQLVVCLVVLNLFGFDPDPVGRHTDDLVRNVVRYDPVSSVSSVVSVVCVVQVPFDWAFQLDPVGRDIDTPPDPDQFQWDQDPTPRAIGGSVLNGGDQAQDDSVCRPPDDDPVNSVVSVVCNVQLFAAAPPPRHTDHDPDDDQFDADPVRDTDGSNVSGRDPPDDPPDPDDDHPPPDDDCVVVVVVVCVVVVVVVVVVVVVVPD

Sequence (300 aa):
MEGGGREIGLGNEDGGGKGEGDDSWVDGRKRGSADEGIEDLGFLHNSIMRNREKKESSEIQASAFTCVICLEPKPSCQKFEHPNNNFVHEFCMSCVTRHIQAKLEENISTINCPELTCDQILDPVDCQAMIPPRLFTQWGDCLCRSVVSGTEKCYCPYTDCSEMILNECNETVKRCLCPGCKRLFCYACRVPWHAGYWCSESHQARDSNERRFGFLLERMKWTRCPGCGQPVERIAGCRDVICRCGRLFCHDCGSSPHLDDCRHPTNRYCREGLPPVCSLFFIVMTNGVFWLFLFCSLRR